Protein AF-0000000077686112 (afdb_homodimer)

Foldseek 3Di:
DPDPDDAPPDAQDQVQLQVQLVVPCCVLPVPDADDPVCQVVSQVVSQVVSCVRSVVRADPQKDKDKDKDKDFCAPVDHDPDDDDDDDDADPSHKDKYKDKDDYNTMIMIMIMIIHGHRPD/DPDDPDADPDAQDQVQLQVQLVVPCCVLPVPDADDPVCQVVSQVVSQVVSCVRSVVRADPQKDKDKDKDKDFCAPVDHDPDDDDDDDDADPSHKDKYKDKDDYNTMIMIMIMIIHGHRPD

pLDDT: mean 89.36, std 15.99, range [28.83, 98.88]

Sequence (240 aa):
IPDSAANPKEKFSCAKAEELIREYLPAKLARVTYEPEKGASLSTAVSEEIKRLVKTVTPPRYKLIVNVTIGNNDKDKTADIMVTSQCLWDPHSDSFTSSQYMNPTLFCVVLVHAVYFDLQIPDSAANPKEKFSCAKAEELIREYLPAKLARVTYEPEKGASLSTAVSEEIKRLVKTVTPPRYKLIVNVTIGNNDKDKTADIMVTSQCLWDPHSDSFTSSQYMNPTLFCVVLVHAVYFDLQ

Radius of gyration: 18.48 Å; Cα contacts (8 Å, |Δi|>4): 460; chains: 2; bounding box: 42×61×47 Å

InterPro domains:
  IPR005334 Dynein light chain Tctex-1-like [PF03645] (17-112)
  IPR005334 Dynein light chain Tctex-1-like [PTHR21255] (7-118)
  IPR038586 Tctex-1-like superfamily [G3DSA:3.30.1140.40] (15-116)

Solvent-accessible surface area (backbone atoms only — not comparable to full-atom values): 13209 Å² total; per-residue (Å²): 120,92,74,94,61,89,60,60,93,61,72,69,44,52,67,61,42,46,51,54,50,63,56,43,48,54,75,70,43,62,84,54,72,65,43,79,92,46,33,61,62,51,33,48,54,51,30,51,50,48,47,55,59,38,51,76,62,46,49,88,54,42,31,39,40,32,39,26,38,33,31,37,30,31,83,85,26,49,39,60,66,27,78,36,75,37,74,53,66,57,78,88,56,30,49,67,44,71,51,70,48,71,47,73,35,22,36,36,40,38,40,38,38,38,41,56,38,57,77,105,121,91,76,93,59,89,58,64,93,63,72,68,46,51,67,61,42,46,51,55,50,63,55,43,48,55,74,69,43,63,85,53,73,65,42,82,91,45,33,62,63,50,34,48,54,51,30,50,51,47,47,56,58,39,53,77,62,46,48,89,56,44,33,40,40,32,38,27,38,33,32,38,30,32,82,84,28,50,38,61,65,28,78,36,75,37,73,53,65,56,78,89,56,33,47,67,44,72,50,71,50,70,46,75,35,22,36,35,41,38,40,39,37,38,41,56,37,60,76,103

Nearest PDB structures (foldseek):
  8j07-assembly1_r7  TM=9.026E-01  e=1.011E-11  Homo sapiens
  8j07-assembly1_l7  TM=9.554E-01  e=6.276E-11  Homo sapiens
  8glv-assembly1_AS  TM=9.008E-01  e=6.715E-11  Chlamydomonas reinhardtii
  8bwy-assembly1_N  TM=9.213E-01  e=2.972E-10  Chlamydomonas reinhardtii
  8rgi-assembly1_B  TM=8.740E-01  e=3.640E-10  Homo sapiens

Structure (mmCIF, N/CA/C/O backbone):
data_AF-0000000077686112-model_v1
#
loop_
_entity.id
_entity.type
_entity.pdbx_description
1 polymer 'Tctex1 domain containing 1'
#
loop_
_atom_site.group_PDB
_atom_site.id
_atom_site.type_symbol
_atom_site.label_atom_id
_atom_site.label_alt_id
_atom_site.label_comp_id
_atom_site.label_asym_id
_atom_site.label_entity_id
_atom_site.label_seq_id
_atom_site.pdbx_PDB_ins_code
_atom_site.Cartn_x
_atom_site.Cartn_y
_atom_site.Cartn_z
_atom_site.occupancy
_atom_site.B_iso_or_equiv
_atom_site.auth_seq_id
_atom_site.auth_comp_id
_atom_site.auth_asym_id
_atom_site.auth_atom_id
_atom_site.pdbx_PDB_model_num
ATOM 1 N N . ILE A 1 1 ? 5.73 23.969 28.25 1 28.83 1 ILE A N 1
ATOM 2 C CA . ILE A 1 1 ? 5.602 22.594 27.766 1 28.83 1 ILE A CA 1
ATOM 3 C C . ILE A 1 1 ? 4.867 22.578 26.422 1 28.83 1 ILE A C 1
ATOM 5 O O . ILE A 1 1 ? 3.936 23.359 26.219 1 28.83 1 ILE A O 1
ATOM 9 N N . PRO A 1 2 ? 5.453 22.562 25.344 1 36.78 2 PRO A N 1
ATOM 10 C CA . PRO A 1 2 ? 4.797 22.578 24.031 1 36.78 2 PRO A CA 1
ATOM 11 C C . PRO A 1 2 ? 3.463 21.828 24.031 1 36.78 2 PRO A C 1
ATOM 13 O O . PRO A 1 2 ? 3.391 20.688 24.484 1 36.78 2 PRO A O 1
ATOM 16 N N . ASP A 1 3 ? 2.369 22.516 24.359 1 37.16 3 ASP A N 1
ATOM 17 C CA . ASP A 1 3 ? 1.011 22.266 24.844 1 37.16 3 ASP A CA 1
ATOM 18 C C . ASP A 1 3 ? 0.436 20.984 24.219 1 37.16 3 ASP A C 1
ATOM 20 O O . ASP A 1 3 ? 0.988 20.453 23.25 1 37.16 3 ASP A O 1
ATOM 24 N N . SER A 1 4 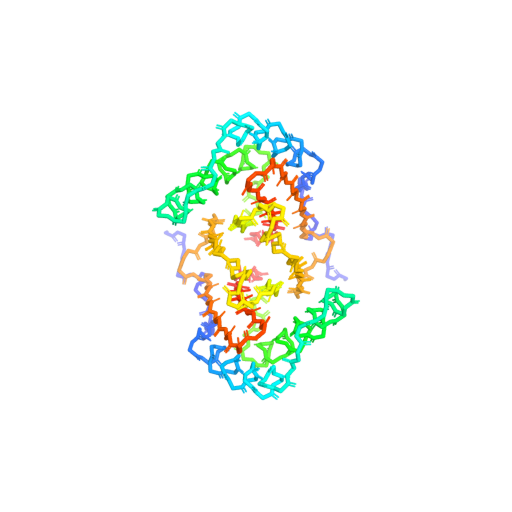? -0.873 20.516 24.625 1 42.38 4 SER A N 1
ATOM 25 C CA . SER A 1 4 ? -1.992 19.578 24.625 1 42.38 4 SER A CA 1
ATOM 26 C C . SER A 1 4 ? -2.375 19.172 23.203 1 42.38 4 SER A C 1
ATOM 28 O O . SER A 1 4 ? -3.449 18.609 22.984 1 42.38 4 SER A O 1
ATOM 30 N N . ALA A 1 5 ? -2.014 19.844 22.203 1 43.34 5 ALA A N 1
ATOM 31 C CA . ALA A 1 5 ? -2.605 20.078 20.875 1 43.34 5 ALA A CA 1
ATOM 32 C C . ALA A 1 5 ? -2.934 18.75 20.188 1 43.34 5 ALA A C 1
ATOM 34 O O . ALA A 1 5 ? -4.07 18.531 19.766 1 43.34 5 ALA A O 1
ATOM 35 N N . ALA A 1 6 ? -2.037 18.125 19.078 1 50.75 6 ALA A N 1
ATOM 36 C CA . ALA A 1 6 ? -2.584 17.781 17.766 1 50.75 6 ALA A CA 1
ATOM 37 C C . ALA A 1 6 ? -3.314 16.438 17.797 1 50.75 6 ALA A C 1
ATOM 39 O O . ALA A 1 6 ? -2.752 15.414 17.422 1 50.75 6 ALA A O 1
ATOM 40 N N . ASN A 1 7 ? -3.721 16.078 19 1 60.12 7 ASN A N 1
ATOM 41 C CA . ASN A 1 7 ? -4.613 14.922 18.922 1 60.12 7 ASN A CA 1
ATOM 42 C C . ASN A 1 7 ? -5.84 15.211 18.062 1 60.12 7 ASN A C 1
ATOM 44 O O . ASN A 1 7 ? -6.461 16.266 18.203 1 60.12 7 ASN A O 1
ATOM 48 N N . PRO A 1 8 ? -6.004 14.3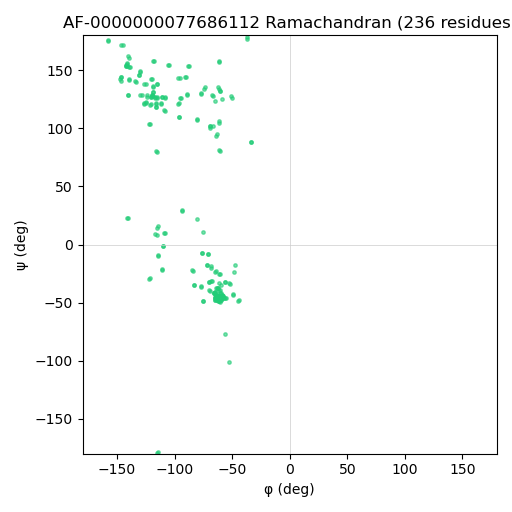44 17.078 1 65 8 PRO A N 1
ATOM 49 C CA . PRO A 1 8 ? -7.195 14.578 16.266 1 65 8 PRO A CA 1
ATOM 50 C C . PRO A 1 8 ? -8.461 14.75 17.094 1 65 8 PRO A C 1
ATOM 52 O O . PRO A 1 8 ? -8.641 14.055 18.109 1 65 8 PRO A O 1
ATOM 55 N N . LYS A 1 9 ? -9.242 15.797 16.969 1 75 9 LYS A N 1
ATOM 56 C CA . LYS A 1 9 ? -10.586 15.914 17.531 1 75 9 LYS A CA 1
ATOM 57 C C . LYS A 1 9 ? -11.43 14.68 17.203 1 75 9 LYS A C 1
ATOM 59 O O . LYS A 1 9 ? -12.125 14.156 18.078 1 75 9 LYS A O 1
ATOM 64 N N . GLU A 1 10 ? -11.359 14.195 16.016 1 89.12 10 GLU A N 1
ATOM 65 C CA . GLU A 1 10 ? -11.984 12.961 15.555 1 89.12 10 GLU A CA 1
ATOM 66 C C . GLU A 1 10 ? -10.953 12.008 14.953 1 89.12 10 GLU A C 1
ATOM 68 O O . GLU A 1 10 ? -10.203 12.383 14.055 1 89.12 10 GLU A O 1
ATOM 73 N N . LYS A 1 11 ? -11.016 10.828 15.461 1 92.81 11 LYS A N 1
ATOM 74 C CA . LYS A 1 11 ? -10.047 9.836 14.992 1 92.81 11 LYS A CA 1
ATOM 75 C C . LYS A 1 11 ? -10.648 8.961 13.898 1 92.81 11 LYS A C 1
ATOM 77 O O . LYS A 1 11 ? -11.836 8.648 13.922 1 92.81 11 LYS A O 1
ATOM 82 N N . PHE A 1 12 ? -9.805 8.648 13 1 96.31 12 PHE A N 1
ATOM 83 C CA . PHE A 1 12 ? -10.195 7.672 11.984 1 96.31 12 PHE A CA 1
ATOM 84 C C . PHE A 1 12 ? -10.547 6.336 12.617 1 96.31 12 PHE A C 1
ATOM 86 O O . PHE A 1 12 ? -9.82 5.844 13.484 1 96.31 12 PHE A O 1
ATOM 93 N N . SER A 1 13 ? -11.711 5.742 12.219 1 96.31 13 SER A N 1
ATOM 94 C CA . SER A 1 13 ? -12.141 4.457 12.766 1 96.31 13 SER A CA 1
ATOM 95 C C . SER A 1 13 ? -11.727 3.307 11.852 1 96.31 13 SER A C 1
ATOM 97 O O . SER A 1 13 ? -12.336 3.096 10.797 1 96.31 13 SER A O 1
ATOM 99 N N . CYS A 1 14 ? -10.797 2.508 12.258 1 96.81 14 CYS A N 1
ATOM 100 C CA . CYS A 1 14 ? -10.398 1.321 11.508 1 96.81 14 CYS A CA 1
ATOM 101 C C . CYS A 1 14 ? -11.547 0.324 11.414 1 96.81 14 CYS A C 1
ATOM 103 O O . CYS A 1 14 ? -11.758 -0.29 10.367 1 96.81 14 CYS A O 1
ATOM 105 N N . ALA A 1 15 ? -12.273 0.251 12.508 1 97.5 15 ALA A N 1
ATOM 106 C CA . ALA A 1 15 ? -13.367 -0.712 12.578 1 97.5 15 ALA A CA 1
ATOM 107 C C . ALA A 1 15 ? -14.445 -0.396 11.539 1 97.5 15 ALA A C 1
ATOM 109 O O . ALA A 1 15 ? -14.93 -1.291 10.844 1 97.5 15 ALA A O 1
ATOM 110 N N . LYS A 1 16 ? -14.828 0.847 11.445 1 98.19 16 LYS A N 1
ATOM 111 C CA . LYS A 1 16 ? -15.844 1.248 10.477 1 98.19 16 LYS A CA 1
ATOM 112 C C . LYS A 1 16 ? -15.344 1.048 9.047 1 98.19 16 LYS A C 1
ATOM 114 O O . LYS A 1 16 ? -16.078 0.557 8.188 1 98.19 16 LYS A O 1
ATOM 119 N N . ALA A 1 17 ? -14.125 1.454 8.781 1 98.38 17 ALA A N 1
ATOM 120 C CA . ALA A 1 17 ? -13.547 1.273 7.457 1 98.38 17 ALA A CA 1
ATOM 121 C C . ALA A 1 17 ? -13.508 -0.202 7.07 1 98.38 17 ALA A C 1
ATOM 123 O O . ALA A 1 17 ? -13.906 -0.571 5.961 1 98.38 17 ALA A O 1
ATOM 124 N N . GLU A 1 18 ? -13.078 -1.001 7.988 1 98.38 18 GLU A N 1
ATOM 125 C CA . GLU A 1 18 ? -12.992 -2.438 7.742 1 98.38 18 GLU A CA 1
ATOM 126 C C . GLU A 1 18 ? -14.367 -3.033 7.453 1 98.38 18 GLU A C 1
ATOM 128 O O . GLU A 1 18 ? -14.5 -3.896 6.582 1 98.38 18 GLU A O 1
ATOM 133 N N . GLU A 1 19 ? -15.281 -2.639 8.211 1 98.56 19 GLU A N 1
ATOM 134 C CA . GLU A 1 19 ? -16.641 -3.133 8.016 1 98.56 19 GLU A CA 1
ATOM 135 C C . GLU A 1 19 ? -17.141 -2.816 6.605 1 98.56 19 GLU A C 1
ATOM 137 O O . GLU A 1 19 ? -17.719 -3.68 5.938 1 98.56 19 GLU A O 1
ATOM 142 N N . LEU A 1 20 ? -16.938 -1.604 6.16 1 98.75 20 LEU A N 1
ATOM 143 C CA . LEU A 1 20 ? -17.344 -1.2 4.82 1 98.75 20 LEU A CA 1
ATOM 144 C C . LEU A 1 20 ? -16.672 -2.059 3.758 1 98.75 20 LEU A C 1
ATOM 146 O O . LEU A 1 20 ? -17.312 -2.5 2.805 1 98.75 20 LEU A O 1
ATOM 150 N N . ILE A 1 21 ? -15.398 -2.322 3.896 1 98.88 21 ILE A N 1
ATOM 151 C CA . ILE A 1 21 ? -14.617 -3.072 2.916 1 98.88 21 ILE A CA 1
ATOM 152 C C . ILE A 1 21 ? -15.062 -4.535 2.922 1 98.88 21 ILE A C 1
ATOM 154 O O . ILE A 1 21 ? -15.234 -5.141 1.861 1 98.88 21 ILE A O 1
ATOM 158 N N . ARG A 1 22 ? -15.32 -5.043 4.102 1 98.44 22 ARG A N 1
ATOM 159 C CA . ARG A 1 22 ? -15.711 -6.445 4.25 1 98.44 22 ARG A CA 1
ATOM 160 C C . ARG A 1 22 ? -17.078 -6.703 3.639 1 98.44 22 ARG A C 1
ATOM 162 O O . ARG A 1 22 ? -17.344 -7.801 3.15 1 98.44 22 ARG A O 1
ATOM 169 N N . GLU A 1 23 ? -17.875 -5.707 3.693 1 98.62 23 GLU A N 1
ATOM 170 C CA . GLU A 1 23 ? -19.203 -5.836 3.068 1 98.62 23 GLU A CA 1
ATOM 171 C C . GLU A 1 23 ? -19.109 -5.695 1.553 1 98.62 23 GLU A C 1
ATOM 173 O O . GLU A 1 23 ? -19.797 -6.402 0.814 1 98.62 23 GLU A O 1
ATOM 178 N N . TYR A 1 24 ? -18.297 -4.895 1.139 1 98.81 24 TYR A N 1
ATOM 179 C CA . TYR A 1 24 ? -18.203 -4.559 -0.278 1 98.81 24 TYR A CA 1
ATOM 180 C C . TYR A 1 24 ? -17.531 -5.684 -1.063 1 98.81 24 TYR A C 1
ATOM 182 O O . TYR A 1 24 ? -18.016 -6.07 -2.133 1 98.81 24 TYR A O 1
ATOM 190 N N . LEU A 1 25 ? -16.422 -6.191 -0.619 1 98.81 25 LEU A N 1
ATOM 191 C CA . LEU A 1 25 ? -15.578 -7.074 -1.418 1 98.81 25 LEU A CA 1
ATOM 192 C C . LEU A 1 25 ? -16.328 -8.344 -1.809 1 98.81 25 LEU A C 1
ATOM 194 O O . LEU A 1 25 ? -16.359 -8.719 -2.984 1 98.81 25 LEU A O 1
ATOM 198 N N . PRO A 1 26 ? -16.984 -9.008 -0.86 1 98.56 26 PRO A N 1
ATOM 199 C CA . PRO A 1 26 ? -17.734 -10.195 -1.281 1 98.56 26 PRO A CA 1
ATOM 200 C C . PRO A 1 26 ? -18.828 -9.875 -2.283 1 98.56 26 PRO A C 1
ATOM 202 O O . PRO A 1 26 ? -19.047 -10.633 -3.232 1 98.56 26 PRO A O 1
ATOM 205 N N . ALA A 1 27 ? -19.531 -8.766 -2.1 1 98.5 27 ALA A N 1
ATOM 206 C CA . ALA A 1 27 ? -20.609 -8.367 -3.006 1 98.5 27 ALA A CA 1
ATOM 207 C C . ALA A 1 27 ? -20.078 -8.117 -4.414 1 98.5 27 ALA A C 1
ATOM 209 O O . ALA A 1 27 ? -20.734 -8.43 -5.402 1 98.5 27 ALA A O 1
ATOM 210 N N . LYS A 1 28 ? -18.891 -7.551 -4.496 1 98.5 28 LYS A N 1
ATOM 211 C CA . LYS A 1 28 ? -18.312 -7.18 -5.781 1 98.5 28 LYS A CA 1
ATOM 212 C C . LYS A 1 28 ? -17.625 -8.375 -6.434 1 98.5 28 LYS A C 1
ATOM 214 O O . LYS A 1 28 ? -17.688 -8.547 -7.652 1 98.5 28 LYS A O 1
ATOM 219 N N . LEU A 1 29 ? -17 -9.289 -5.625 1 97.94 29 LEU A N 1
ATOM 220 C CA . LEU A 1 29 ? -15.992 -10.188 -6.191 1 97.94 29 LEU A CA 1
ATOM 221 C C . LEU A 1 29 ? -16.469 -11.633 -6.129 1 97.94 29 LEU A C 1
ATOM 223 O O . LEU A 1 29 ? -15.883 -12.516 -6.758 1 97.94 29 LEU A O 1
ATOM 227 N N . ALA A 1 30 ? -17.562 -11.945 -5.438 1 96.94 30 ALA A N 1
ATOM 228 C CA . ALA A 1 30 ? -17.969 -13.32 -5.191 1 96.94 30 ALA A CA 1
ATOM 229 C C . ALA A 1 30 ? -18.219 -14.062 -6.504 1 96.94 30 ALA A C 1
ATOM 231 O O . ALA A 1 30 ? -17.891 -15.242 -6.633 1 96.94 30 ALA A O 1
ATOM 232 N N . ARG A 1 31 ? -18.719 -13.344 -7.473 1 95.88 31 ARG A N 1
ATOM 233 C CA . ARG A 1 31 ? -19.094 -14.008 -8.711 1 95.88 31 ARG A CA 1
ATOM 234 C C . ARG A 1 31 ? -18.125 -13.656 -9.844 1 95.88 31 ARG A C 1
ATOM 236 O O . ARG A 1 31 ? -18.406 -13.938 -11.008 1 95.88 31 ARG A O 1
ATOM 243 N N . VAL A 1 32 ? -17.078 -13.047 -9.531 1 95.56 32 VAL A N 1
ATOM 244 C CA . VAL A 1 32 ? -16.094 -12.633 -10.539 1 95.56 32 VAL A CA 1
ATOM 245 C C . VAL A 1 32 ? -15.086 -13.75 -10.758 1 95.56 32 VAL A C 1
ATOM 247 O O . VAL A 1 32 ? -14.578 -14.344 -9.805 1 95.56 32 VAL A O 1
ATOM 250 N N . THR A 1 33 ? -14.883 -14.125 -12.055 1 93.25 33 THR A N 1
ATOM 251 C CA . THR A 1 33 ? -13.781 -14.992 -12.43 1 93.25 33 THR A CA 1
ATOM 252 C C . THR A 1 33 ? -12.57 -14.172 -12.883 1 93.25 33 THR A C 1
ATOM 254 O O . THR A 1 33 ? -12.695 -13.312 -13.758 1 93.25 33 THR A O 1
ATOM 257 N N . TYR A 1 34 ? -11.5 -14.445 -12.281 1 89.88 34 TYR A N 1
ATOM 258 C CA . TYR A 1 34 ? -10.32 -13.648 -12.586 1 89.88 34 TYR A CA 1
ATOM 259 C C . TYR A 1 34 ? -9.859 -13.891 -14.023 1 89.88 34 TYR A C 1
ATOM 261 O O . TYR A 1 34 ? -9.703 -15.039 -14.445 1 89.88 34 TYR A O 1
ATOM 269 N N . GLU A 1 35 ? -9.688 -12.844 -14.742 1 90.19 35 GLU A N 1
ATOM 270 C CA . GLU A 1 35 ? -9.062 -12.797 -16.062 1 90.19 35 GLU A CA 1
ATOM 271 C C . GLU A 1 35 ? -7.93 -11.781 -16.109 1 90.19 35 GLU A C 1
ATOM 273 O O . GLU A 1 35 ? -8.156 -10.578 -15.914 1 90.19 35 GLU A O 1
ATOM 278 N N . PRO A 1 36 ? -6.734 -12.258 -16.438 1 86.38 36 PRO A N 1
ATOM 279 C CA . PRO A 1 36 ? -5.59 -11.344 -16.469 1 86.38 36 PRO A CA 1
ATOM 280 C C . PRO A 1 36 ? -5.852 -10.102 -17.312 1 86.38 36 PRO A C 1
ATOM 282 O O . PRO A 1 36 ? -5.395 -9.008 -16.969 1 86.38 36 PRO A O 1
ATOM 285 N N . GLU A 1 37 ? -6.602 -10.242 -18.344 1 91.25 37 GLU A N 1
ATOM 286 C CA . GLU A 1 37 ? -6.863 -9.133 -19.25 1 91.25 37 GLU A CA 1
ATOM 287 C C . GLU A 1 37 ? -7.785 -8.094 -18.609 1 91.25 37 GLU A C 1
ATOM 289 O O . GLU A 1 37 ? -7.859 -6.957 -19.078 1 91.25 37 GLU A O 1
ATOM 294 N N . LYS A 1 38 ? -8.469 -8.5 -17.547 1 92.44 38 LYS A N 1
ATOM 295 C CA . LYS A 1 38 ? -9.422 -7.609 -16.891 1 92.44 38 LYS A CA 1
ATOM 296 C C . LYS A 1 38 ? -8.906 -7.172 -15.523 1 92.44 38 LYS A C 1
ATOM 298 O O . LYS A 1 38 ? -9.586 -6.438 -14.805 1 92.44 38 LYS A O 1
ATOM 303 N N . GLY A 1 39 ? -7.793 -7.656 -15.203 1 93.06 39 GLY A N 1
ATOM 304 C CA . GLY A 1 39 ? -7.242 -7.41 -13.883 1 93.06 39 GLY A CA 1
ATOM 305 C C . GLY A 1 39 ? -7.074 -5.934 -13.57 1 93.06 39 GLY A C 1
ATOM 306 O O . GLY A 1 39 ? -7.43 -5.477 -12.484 1 93.06 39 GLY A O 1
ATOM 307 N N . ALA A 1 40 ? -6.547 -5.242 -14.562 1 94.56 40 ALA A N 1
ATOM 308 C CA . ALA A 1 40 ? -6.281 -3.818 -14.359 1 94.56 40 ALA A CA 1
ATOM 309 C C . ALA A 1 40 ? -7.578 -3.045 -14.148 1 94.56 40 ALA A C 1
ATOM 311 O O . ALA A 1 40 ? -7.684 -2.246 -13.211 1 94.56 40 ALA A O 1
ATOM 312 N N . SER A 1 41 ? -8.555 -3.254 -14.961 1 97.25 41 SER A N 1
ATOM 313 C CA . SER A 1 41 ? -9.836 -2.557 -14.852 1 97.25 41 SER A CA 1
ATOM 314 C C . SER A 1 41 ? -10.555 -2.936 -13.562 1 97.25 41 SER A C 1
ATOM 316 O O . SER A 1 41 ? -11.141 -2.078 -12.898 1 97.25 41 SER A O 1
ATOM 318 N N . LEU A 1 42 ? -10.531 -4.191 -13.227 1 97.62 42 LEU A N 1
ATOM 319 C CA . LEU A 1 42 ? -11.156 -4.664 -11.992 1 97.62 42 LEU A CA 1
ATOM 320 C C . LEU A 1 42 ? -10.508 -4.023 -10.773 1 97.62 42 LEU A C 1
ATOM 322 O O . LEU A 1 42 ? -11.203 -3.527 -9.883 1 97.62 42 LEU A O 1
ATOM 326 N N . SER A 1 43 ? -9.203 -4.055 -10.742 1 97.88 43 SER A N 1
ATOM 327 C CA . SER A 1 43 ? -8.469 -3.477 -9.625 1 97.88 43 SER A CA 1
ATOM 328 C C . SER A 1 43 ? -8.766 -1.987 -9.477 1 97.88 43 SER A C 1
ATOM 330 O O . SER A 1 43 ? -8.945 -1.491 -8.359 1 97.88 43 SER A O 1
ATOM 332 N N . THR A 1 44 ? -8.82 -1.285 -10.578 1 98.19 44 THR A N 1
ATOM 333 C CA . THR A 1 44 ? -9.117 0.143 -10.562 1 98.19 44 THR A CA 1
ATOM 334 C C . THR A 1 44 ? -10.523 0.397 -10.031 1 98.19 44 THR A C 1
ATOM 336 O O . THR A 1 44 ? -10.719 1.242 -9.156 1 98.19 44 THR A O 1
ATOM 339 N N . ALA A 1 45 ? -11.469 -0.323 -10.484 1 98.62 45 ALA A N 1
ATOM 340 C CA . ALA A 1 45 ? -12.852 -0.16 -10.047 1 98.62 45 ALA A CA 1
ATOM 341 C C . ALA A 1 45 ? -12.992 -0.438 -8.555 1 98.62 45 ALA A C 1
ATOM 343 O O . ALA A 1 45 ? -13.633 0.326 -7.828 1 98.62 45 ALA A O 1
ATOM 344 N N . VAL A 1 46 ? -12.375 -1.483 -8.102 1 98.69 46 VAL A N 1
ATOM 345 C CA . VAL A 1 46 ? -12.43 -1.877 -6.695 1 98.69 46 VAL A CA 1
ATOM 346 C C . VAL A 1 46 ? -11.75 -0.815 -5.836 1 98.69 46 VAL A C 1
ATOM 348 O O . VAL A 1 46 ? -12.297 -0.399 -4.809 1 98.69 46 VAL A O 1
ATOM 351 N N . SER A 1 47 ? -10.625 -0.368 -6.23 1 98.75 47 SER A N 1
ATOM 352 C CA . SER A 1 47 ? -9.875 0.604 -5.438 1 98.75 47 SER A CA 1
ATOM 353 C C . SER A 1 47 ? -10.617 1.937 -5.363 1 98.75 47 SER A C 1
ATOM 355 O O . SER A 1 47 ? -10.633 2.582 -4.312 1 98.75 47 SER A O 1
ATOM 357 N N . GLU A 1 48 ? -11.164 2.367 -6.426 1 98.81 48 GLU A N 1
ATOM 358 C CA . GLU A 1 48 ? -11.922 3.615 -6.445 1 98.81 48 GLU A CA 1
ATOM 359 C C . GLU A 1 48 ? -13.141 3.535 -5.535 1 98.81 48 GLU A C 1
ATOM 361 O O . GLU A 1 48 ? -13.422 4.465 -4.777 1 98.81 48 GLU A O 1
ATOM 366 N N . GLU A 1 49 ? -13.852 2.461 -5.648 1 98.88 49 GLU A N 1
ATOM 367 C CA . GLU A 1 49 ? -15.047 2.311 -4.824 1 98.88 49 GLU A CA 1
ATOM 368 C C . GLU A 1 49 ? -14.695 2.227 -3.344 1 98.88 49 GLU A C 1
ATOM 370 O O . GLU A 1 49 ? -15.383 2.803 -2.5 1 98.88 49 GLU A O 1
ATOM 375 N N . ILE A 1 50 ? -13.633 1.506 -3.027 1 98.88 50 ILE A N 1
ATOM 376 C CA . ILE A 1 50 ? -13.219 1.397 -1.633 1 98.88 50 ILE A CA 1
ATOM 377 C C . ILE A 1 50 ? -12.812 2.773 -1.107 1 98.88 50 ILE A C 1
ATOM 379 O O . ILE A 1 50 ? -13.164 3.145 0.014 1 98.88 50 ILE A O 1
ATOM 383 N N . LYS A 1 51 ? -12.07 3.51 -1.92 1 98.75 51 LYS A N 1
ATOM 384 C CA . LYS A 1 51 ? -11.742 4.879 -1.533 1 98.75 51 LYS A CA 1
ATOM 385 C C . LYS A 1 51 ? -13 5.688 -1.244 1 98.75 51 LYS A C 1
ATOM 387 O O . LYS A 1 51 ? -13.07 6.398 -0.238 1 98.75 51 LYS A O 1
ATOM 392 N N . ARG A 1 52 ? -13.969 5.578 -2.104 1 98.75 52 ARG A N 1
ATOM 393 C CA . ARG A 1 52 ? -15.234 6.285 -1.923 1 98.75 52 ARG A CA 1
ATOM 394 C C . ARG A 1 52 ? -15.906 5.875 -0.619 1 98.75 52 ARG A C 1
ATOM 396 O O . ARG A 1 52 ? -16.344 6.73 0.153 1 98.75 52 ARG A O 1
ATOM 403 N N . LEU A 1 53 ? -16 4.625 -0.359 1 98.69 53 LEU A N 1
ATOM 404 C CA . LEU A 1 53 ? -16.656 4.094 0.83 1 98.69 53 LEU A CA 1
ATOM 405 C C . LEU A 1 53 ? -15.93 4.535 2.096 1 98.69 53 LEU A C 1
ATOM 407 O O . LEU A 1 53 ? -16.562 5.035 3.033 1 98.69 53 LEU A O 1
ATOM 411 N N . VAL A 1 54 ? -14.617 4.387 2.107 1 98.56 54 VAL A N 1
ATOM 412 C CA . VAL A 1 54 ? -13.844 4.672 3.311 1 98.56 54 VAL A CA 1
ATOM 413 C C . VAL A 1 54 ? -13.836 6.176 3.576 1 98.56 54 VAL A C 1
ATOM 415 O O . VAL A 1 54 ? -13.844 6.609 4.73 1 98.56 54 VAL A O 1
ATOM 418 N N . LYS A 1 55 ? -13.875 6.965 2.525 1 98.25 55 LYS A N 1
ATOM 419 C CA . LYS A 1 55 ? -13.938 8.422 2.664 1 98.25 55 LYS A CA 1
ATOM 420 C C . LYS A 1 55 ? -15.141 8.836 3.498 1 98.25 55 LYS A C 1
ATOM 422 O O . LYS A 1 55 ? -15.078 9.812 4.246 1 98.25 55 LYS A O 1
ATOM 427 N N . THR A 1 56 ? -16.234 8.125 3.465 1 98 56 THR A N 1
ATOM 428 C CA . THR A 1 56 ? -17.469 8.484 4.145 1 98 56 THR A CA 1
ATOM 429 C C . THR A 1 56 ? -17.312 8.391 5.66 1 98 56 THR A C 1
ATOM 431 O O . THR A 1 56 ? -18.094 8.969 6.414 1 98 56 THR A O 1
ATOM 434 N N . VAL A 1 57 ? -16.297 7.668 6.121 1 97.25 57 VAL A N 1
ATOM 435 C CA . VAL A 1 57 ? -16.094 7.48 7.551 1 97.25 57 VAL A CA 1
ATOM 436 C C . VAL A 1 57 ? -14.758 8.102 7.965 1 97.25 57 VAL A C 1
ATOM 438 O O . VAL A 1 57 ? -14.219 7.777 9.023 1 97.25 57 VAL A O 1
ATOM 441 N N . THR A 1 58 ? -14.102 8.828 7.098 1 96.19 58 THR A N 1
ATOM 442 C CA . THR A 1 58 ? -12.82 9.477 7.363 1 96.19 58 THR A CA 1
ATOM 443 C C . THR A 1 58 ? -13.016 10.938 7.754 1 96.19 58 THR A C 1
ATOM 445 O O . THR A 1 58 ? -13.578 11.719 6.984 1 96.19 58 THR A O 1
ATOM 448 N N . PRO A 1 59 ? -12.57 11.344 8.914 1 95.12 59 PRO A N 1
ATOM 449 C CA . PRO A 1 59 ? -12.656 12.75 9.305 1 95.12 59 PRO A CA 1
ATOM 450 C C . PRO A 1 59 ? -11.859 13.664 8.375 1 95.12 59 PRO A C 1
ATOM 452 O O . PRO A 1 59 ? -10.93 13.219 7.703 1 95.12 59 PRO A O 1
ATOM 455 N N . PRO A 1 60 ? -12.156 14.992 8.258 1 92.19 60 PRO A N 1
ATOM 456 C CA . PRO A 1 60 ? -11.57 15.922 7.293 1 92.19 60 PRO A CA 1
ATOM 457 C C . PRO A 1 60 ? -10.07 16.125 7.5 1 92.19 60 PRO A C 1
ATOM 459 O O . PRO A 1 60 ? -9.359 16.5 6.562 1 92.19 60 PRO A O 1
ATOM 462 N N . ARG A 1 61 ? -9.469 15.891 8.664 1 91.75 61 ARG A N 1
ATOM 463 C CA . ARG A 1 61 ? -8.055 16.156 8.914 1 91.75 61 ARG A CA 1
ATOM 464 C C . ARG A 1 61 ? -7.211 14.914 8.672 1 91.75 61 ARG A C 1
ATOM 466 O O . ARG A 1 61 ? -6.203 14.695 9.344 1 91.75 61 ARG A O 1
ATOM 473 N N . TYR A 1 62 ? -7.73 14.125 7.785 1 95.62 62 TYR A N 1
ATOM 474 C CA . TYR A 1 62 ? -6.969 12.945 7.387 1 95.62 62 TYR A CA 1
ATOM 475 C C . TYR A 1 62 ? -6.773 12.906 5.879 1 95.62 62 TYR A C 1
ATOM 477 O O . TYR A 1 62 ? -7.688 13.227 5.117 1 95.62 62 TYR A O 1
ATOM 485 N N . LYS A 1 63 ? -5.605 12.547 5.461 1 96.25 63 LYS A N 1
ATOM 486 C CA . LYS A 1 63 ? -5.332 12.086 4.102 1 96.25 63 LYS A CA 1
ATOM 487 C C . LYS A 1 63 ? -5.473 10.57 4 1 96.25 63 LYS A C 1
ATOM 489 O O . LYS A 1 63 ? -5.125 9.844 4.938 1 96.25 63 LYS A O 1
ATOM 494 N N . LEU A 1 64 ? -5.961 10.117 2.877 1 98 64 LEU A N 1
ATOM 495 C CA . LEU A 1 64 ? -6.258 8.703 2.715 1 98 64 LEU A CA 1
ATOM 496 C C . LEU A 1 64 ? -5.426 8.094 1.588 1 98 64 LEU A C 1
ATOM 498 O O . LEU A 1 64 ? -5.285 8.695 0.521 1 98 64 LEU A O 1
ATOM 502 N N . ILE A 1 65 ? -4.863 6.895 1.827 1 98.5 65 ILE A N 1
ATOM 503 C CA . ILE A 1 65 ? -4.211 6.062 0.825 1 98.5 65 ILE A CA 1
ATOM 504 C C . ILE A 1 65 ? -4.84 4.672 0.818 1 98.5 65 ILE A C 1
ATOM 506 O O . ILE A 1 65 ? -4.902 4.008 1.855 1 98.5 65 ILE A O 1
ATOM 510 N N . VAL A 1 66 ? -5.355 4.262 -0.327 1 98.81 66 VAL A N 1
ATOM 511 C CA . VAL A 1 66 ? -5.926 2.932 -0.511 1 98.81 66 VAL A CA 1
ATOM 512 C C . VAL A 1 66 ? -5.105 2.154 -1.538 1 98.81 66 VAL A C 1
ATOM 514 O O . VAL A 1 66 ? -4.98 2.578 -2.689 1 98.81 66 VAL A O 1
ATOM 517 N N . ASN A 1 67 ? -4.508 1.059 -1.188 1 98.62 67 ASN A N 1
ATOM 518 C CA . ASN A 1 67 ? -3.818 0.142 -2.09 1 98.62 67 ASN A CA 1
ATOM 519 C C . ASN A 1 67 ? -4.57 -1.179 -2.229 1 98.62 67 ASN A C 1
ATOM 521 O O . ASN A 1 67 ? -4.898 -1.818 -1.228 1 98.62 67 ASN A O 1
ATOM 525 N N . VAL A 1 68 ? -4.836 -1.551 -3.447 1 98.75 68 VAL A N 1
ATOM 526 C CA . VAL A 1 68 ? -5.535 -2.799 -3.738 1 98.75 68 VAL A CA 1
ATOM 527 C C . VAL A 1 68 ? -4.645 -3.703 -4.586 1 98.75 68 VAL A C 1
ATOM 529 O O . VAL A 1 68 ? -4.09 -3.27 -5.602 1 98.75 68 VAL A O 1
ATOM 532 N N . THR A 1 69 ? -4.473 -4.941 -4.168 1 97.06 69 THR A N 1
ATOM 533 C CA . THR A 1 69 ? -3.795 -5.992 -4.922 1 97.06 69 THR A CA 1
ATOM 534 C C . THR A 1 69 ? -4.762 -7.125 -5.262 1 97.06 69 THR A C 1
ATOM 536 O O . THR A 1 69 ? -5.348 -7.738 -4.367 1 97.06 69 THR A O 1
ATOM 539 N N . ILE A 1 70 ? -4.898 -7.371 -6.523 1 95.62 70 ILE A N 1
ATOM 540 C CA . ILE A 1 70 ? -5.738 -8.469 -6.98 1 95.62 70 ILE A CA 1
ATOM 541 C C . ILE A 1 70 ? -4.895 -9.461 -7.785 1 95.62 70 ILE A C 1
ATOM 543 O O . ILE A 1 70 ? -4.035 -9.055 -8.57 1 95.62 70 ILE A O 1
ATOM 547 N N . GLY A 1 71 ? -5.188 -10.727 -7.621 1 92.06 71 GLY A N 1
ATOM 548 C CA . GLY A 1 71 ? -4.461 -11.742 -8.367 1 92.06 71 GLY A CA 1
ATOM 549 C C . GLY A 1 71 ? -5.227 -13.047 -8.5 1 92.06 71 GLY A C 1
ATOM 550 O O . GLY A 1 71 ? -6.332 -13.18 -7.969 1 92.06 71 GLY A O 1
ATOM 551 N N . ASN A 1 72 ? -4.574 -13.906 -9.266 1 88.31 72 ASN A N 1
ATOM 552 C CA . ASN A 1 72 ? -5.172 -15.219 -9.508 1 88.31 72 ASN A CA 1
ATOM 553 C C . ASN A 1 72 ? -5.066 -16.125 -8.281 1 88.31 72 ASN A C 1
ATOM 555 O O . ASN A 1 72 ? -4.043 -16.125 -7.598 1 88.31 72 ASN A O 1
ATOM 559 N N . ASN A 1 73 ? -6.121 -16.812 -7.891 1 85.31 73 ASN A N 1
ATOM 560 C CA . ASN A 1 73 ? -6.172 -17.75 -6.77 1 85.31 73 ASN A CA 1
ATOM 561 C C . ASN A 1 73 ? -6.422 -19.172 -7.238 1 85.31 73 ASN A C 1
ATOM 563 O O . ASN A 1 73 ? -6.801 -20.031 -6.445 1 85.31 73 ASN A O 1
ATOM 567 N N . ASP A 1 74 ? -6.238 -19.422 -8.469 1 73.06 74 ASP A N 1
ATOM 568 C CA . ASP A 1 74 ? -6.531 -20.766 -8.977 1 73.06 74 ASP A CA 1
ATOM 569 C C . ASP A 1 74 ? -5.645 -21.812 -8.305 1 73.06 74 ASP A C 1
ATOM 571 O O . ASP A 1 74 ? -4.445 -21.594 -8.125 1 73.06 74 ASP A O 1
ATOM 575 N N . LYS A 1 75 ? -6.309 -22.922 -7.914 1 62.06 75 LYS A N 1
ATOM 576 C CA . LYS A 1 75 ? -5.684 -24.031 -7.199 1 62.06 75 LYS A CA 1
ATOM 577 C C . LYS A 1 75 ? -4.348 -24.406 -7.832 1 62.06 75 LYS A C 1
ATOM 579 O O . LYS A 1 75 ? -3.371 -24.672 -7.125 1 62.06 75 LYS A O 1
ATOM 584 N N . ASP A 1 76 ? -4.355 -24.547 -9.062 1 57.41 76 ASP A N 1
ATOM 585 C CA . ASP A 1 76 ? -3.16 -25 -9.766 1 57.41 76 ASP A CA 1
ATOM 586 C C . ASP A 1 76 ? -2.135 -23.875 -9.891 1 57.41 76 ASP A C 1
ATOM 588 O O . ASP A 1 76 ? -1 -24.109 -10.312 1 57.41 76 ASP A O 1
ATOM 592 N N . LYS A 1 77 ? -2.568 -22.641 -9.469 1 59.28 77 LYS A N 1
ATOM 593 C CA . LYS A 1 77 ? -1.733 -21.469 -9.688 1 59.28 77 LYS A CA 1
ATOM 594 C C . LYS A 1 77 ? -1.78 -20.516 -8.484 1 59.28 77 LYS A C 1
ATOM 596 O O . LYS A 1 77 ? -1.549 -19.312 -8.625 1 59.28 77 LYS A O 1
ATOM 601 N N . THR A 1 78 ? -2.127 -21.125 -7.438 1 57.28 78 THR A N 1
ATOM 602 C CA . THR A 1 78 ? -2.359 -20.234 -6.305 1 57.28 78 THR A CA 1
ATOM 603 C C . THR A 1 78 ? -1.084 -19.484 -5.934 1 57.28 78 THR A C 1
ATOM 605 O O . THR A 1 78 ? -0.049 -20.094 -5.676 1 57.28 78 THR A O 1
ATOM 608 N N . ALA A 1 79 ? -1.148 -18.219 -6.297 1 61.84 79 ALA A N 1
ATOM 609 C CA . ALA A 1 79 ? -0.04 -17.328 -5.934 1 61.84 79 ALA A CA 1
ATOM 610 C C . ALA A 1 79 ? -0.01 -17.094 -4.426 1 61.84 79 ALA A C 1
ATOM 612 O O . ALA A 1 79 ? -1.038 -16.781 -3.822 1 61.84 79 ALA A O 1
ATOM 613 N N . ASP A 1 80 ? 0.924 -17.797 -3.76 1 79 80 ASP A N 1
ATOM 614 C CA . ASP A 1 80 ? 1.207 -17.375 -2.393 1 79 80 ASP A CA 1
ATOM 615 C C . ASP A 1 80 ? 1.911 -16.016 -2.377 1 79 80 ASP A C 1
ATOM 617 O O . ASP A 1 80 ? 3.004 -15.875 -2.93 1 79 80 ASP A O 1
ATOM 621 N N . ILE A 1 81 ? 1.112 -14.93 -2.057 1 90.56 81 ILE A N 1
ATOM 622 C CA . ILE A 1 81 ? 1.775 -13.633 -1.965 1 90.56 81 ILE A CA 1
ATOM 623 C C . ILE A 1 81 ? 1.905 -13.219 -0.5 1 90.56 81 ILE A C 1
ATOM 625 O O . ILE A 1 81 ? 1.171 -13.719 0.358 1 90.56 81 ILE A O 1
ATOM 629 N N . MET A 1 82 ? 2.906 -12.375 -0.229 1 94.5 82 MET A N 1
ATOM 630 C CA . MET A 1 82 ? 3.076 -11.695 1.055 1 94.5 82 MET A CA 1
ATOM 631 C C . MET A 1 82 ? 3.062 -10.18 0.879 1 94.5 82 MET A C 1
ATOM 633 O O . MET A 1 82 ? 3.869 -9.633 0.127 1 94.5 82 MET A O 1
ATOM 637 N N . VAL A 1 83 ? 2.088 -9.555 1.567 1 96.44 83 VAL A N 1
ATOM 638 C CA . VAL A 1 83 ? 1.994 -8.102 1.533 1 96.44 83 VAL A CA 1
ATOM 639 C C . VAL A 1 83 ? 2.416 -7.527 2.883 1 96.44 83 VAL A C 1
ATOM 641 O O . VAL A 1 83 ? 1.918 -7.949 3.93 1 96.44 83 VAL A O 1
ATOM 644 N N . THR A 1 84 ? 3.355 -6.602 2.844 1 98 84 THR A N 1
ATOM 645 C CA . THR A 1 84 ? 3.859 -5.977 4.062 1 98 84 THR A CA 1
ATOM 646 C C . THR A 1 84 ? 3.855 -4.457 3.932 1 98 84 THR A C 1
ATOM 648 O O . THR A 1 84 ? 4.102 -3.92 2.85 1 98 84 THR A O 1
ATOM 651 N N . SER A 1 85 ? 3.672 -3.812 5.074 1 97.25 85 SER A N 1
ATOM 652 C CA . SER A 1 85 ? 3.656 -2.355 5.137 1 97.25 85 SER A CA 1
ATOM 653 C C . SER A 1 85 ? 4.586 -1.839 6.23 1 97.25 85 SER A C 1
ATOM 655 O O . SER A 1 85 ? 4.59 -2.363 7.344 1 97.25 85 SER A O 1
ATOM 657 N N . GLN A 1 86 ? 5.43 -0.938 5.879 1 97.38 86 GLN A N 1
ATOM 658 C CA . GLN A 1 86 ? 6.254 -0.193 6.824 1 97.38 86 GLN A CA 1
ATOM 659 C C . GLN A 1 86 ? 5.902 1.293 6.805 1 97.38 86 GLN A C 1
ATOM 661 O O . GLN A 1 86 ? 5.66 1.865 5.742 1 97.38 86 GLN A O 1
ATOM 666 N N . CYS A 1 87 ? 5.836 1.884 8 1 95.06 87 CYS A N 1
ATOM 667 C CA . CYS A 1 87 ? 5.41 3.275 8.086 1 95.06 87 CYS A CA 1
ATOM 668 C C . CYS A 1 87 ? 6.328 4.07 9.008 1 95.06 87 CYS A C 1
ATOM 670 O O . CYS A 1 87 ? 6.785 3.559 10.031 1 95.06 87 CYS A O 1
ATOM 672 N N . LEU A 1 88 ? 6.594 5.277 8.578 1 93.12 88 LEU A N 1
ATOM 673 C CA . LEU A 1 88 ? 7.215 6.32 9.391 1 93.12 88 LEU A CA 1
ATOM 674 C C . LEU A 1 88 ? 6.258 7.492 9.586 1 93.12 88 LEU A C 1
ATOM 676 O O . LEU A 1 88 ? 6.223 8.414 8.773 1 93.12 88 LEU A O 1
ATOM 680 N N . TRP A 1 89 ? 5.352 7.309 10.539 1 90.56 89 TRP A N 1
ATOM 681 C CA . TRP A 1 89 ? 4.25 8.227 10.82 1 90.56 89 TRP A CA 1
ATOM 682 C C . TRP A 1 89 ? 3.928 8.258 12.305 1 90.56 89 TRP A C 1
ATOM 684 O O . TRP A 1 89 ? 4.605 7.605 13.109 1 90.56 89 TRP A O 1
ATOM 694 N N . ASP A 1 90 ? 3.086 9.148 12.672 1 90.81 90 ASP A N 1
ATOM 695 C CA . ASP A 1 90 ? 2.693 9.258 14.078 1 90.81 90 ASP A CA 1
ATOM 696 C C . ASP A 1 90 ? 1.637 8.211 14.43 1 90.81 90 ASP A C 1
ATOM 698 O O . ASP A 1 90 ? 0.475 8.344 14.039 1 90.81 90 ASP A O 1
ATOM 702 N N . PRO A 1 91 ? 2.053 7.207 15.203 1 89.75 91 PRO A N 1
ATOM 703 C CA . PRO A 1 91 ? 1.114 6.121 15.492 1 89.75 91 PRO A CA 1
ATOM 704 C C . PRO A 1 91 ? -0.013 6.547 16.438 1 89.75 91 PRO A C 1
ATOM 706 O O . PRO A 1 91 ? -0.982 5.805 16.609 1 89.75 91 PRO A O 1
ATOM 709 N N . HIS A 1 92 ? 0.06 7.715 17 1 90.44 92 HIS A N 1
ATOM 710 C CA . HIS A 1 92 ? -0.993 8.188 17.891 1 90.44 92 HIS A CA 1
ATOM 711 C C . HIS A 1 92 ? -2.135 8.828 17.109 1 90.44 92 HIS A C 1
ATOM 713 O O . HIS A 1 92 ? -3.266 8.891 17.609 1 90.44 92 HIS A O 1
ATOM 719 N N . SER A 1 93 ? -1.841 9.273 15.883 1 92.25 93 SER A N 1
ATOM 720 C CA . SER A 1 93 ? -2.85 10 15.117 1 92.25 93 SER A CA 1
ATOM 721 C C . SER A 1 93 ? -3.117 9.312 13.781 1 92.25 93 SER A C 1
ATOM 723 O O . SER A 1 93 ? -4.219 9.414 13.234 1 92.25 93 SER A O 1
ATOM 725 N N . ASP A 1 94 ? -2.154 8.688 13.297 1 95.19 94 ASP A N 1
ATOM 726 C CA . ASP A 1 94 ? -2.312 8 12.023 1 95.19 94 ASP A CA 1
ATOM 727 C C . ASP A 1 94 ? -2.855 6.586 12.219 1 95.19 94 ASP A C 1
ATOM 729 O O . ASP A 1 94 ? -2.746 6.02 13.312 1 95.19 94 ASP A O 1
ATOM 733 N N . SER A 1 95 ? -3.533 6.047 11.234 1 96.38 95 SER A N 1
ATOM 734 C CA . SER A 1 95 ? -4.133 4.727 11.367 1 96.38 95 SER A CA 1
ATOM 735 C C . SER A 1 95 ? -3.99 3.922 10.078 1 96.38 95 SER A C 1
ATOM 737 O O . SER A 1 95 ? -3.676 4.477 9.023 1 96.38 95 SER A O 1
ATOM 739 N N . PHE A 1 96 ? -4.16 2.674 10.266 1 96.12 96 PHE A N 1
ATOM 740 C CA . PHE A 1 96 ? -4.047 1.727 9.164 1 96.12 96 PHE A CA 1
ATOM 741 C C . PHE A 1 96 ? -4.992 0.548 9.359 1 96.12 96 PHE A C 1
ATOM 743 O O . PHE A 1 96 ? -5.27 0.153 10.5 1 96.12 96 PHE A O 1
ATOM 750 N N . THR A 1 97 ? -5.586 0.068 8.273 1 97.44 97 THR A N 1
ATOM 751 C CA . THR A 1 97 ? -6.348 -1.176 8.32 1 97.44 97 THR A CA 1
ATOM 752 C C . THR A 1 97 ? -6.148 -1.98 7.039 1 97.44 97 THR A C 1
ATOM 754 O O . THR A 1 97 ? -5.785 -1.425 6 1 97.44 97 THR A O 1
ATOM 757 N N . SER A 1 98 ? -6.324 -3.252 7.168 1 97.62 98 SER A N 1
ATOM 758 C CA . SER A 1 98 ? -6.195 -4.164 6.035 1 97.62 98 SER A CA 1
ATOM 759 C C . SER A 1 98 ? -7.387 -5.113 5.953 1 97.62 98 SER A C 1
ATOM 761 O O . SER A 1 98 ? -8 -5.438 6.973 1 97.62 98 SER A O 1
ATOM 763 N N . SER A 1 99 ? -7.758 -5.441 4.777 1 98.06 99 SER A N 1
ATOM 764 C CA . SER A 1 99 ? -8.789 -6.43 4.496 1 98.06 99 SER A CA 1
ATOM 765 C C . SER A 1 99 ? -8.406 -7.316 3.316 1 98.06 99 SER A C 1
ATOM 767 O O . SER A 1 99 ? -7.594 -6.922 2.477 1 98.06 99 SER A O 1
ATOM 769 N N . GLN A 1 100 ? -8.906 -8.477 3.318 1 97.38 100 GLN A N 1
ATOM 770 C CA . GLN A 1 100 ? -8.656 -9.398 2.217 1 97.38 100 GLN A CA 1
ATOM 771 C C . GLN A 1 100 ? -9.898 -10.219 1.888 1 97.38 100 GLN A C 1
ATOM 773 O O . GLN A 1 100 ? -10.773 -10.391 2.736 1 97.38 100 GLN A O 1
ATOM 778 N N . TYR A 1 101 ? -9.945 -10.617 0.699 1 97.12 101 TYR A N 1
ATOM 779 C CA . TYR A 1 101 ? -11.023 -11.477 0.204 1 97.12 101 TYR A CA 1
ATOM 780 C C . TYR A 1 101 ? -10.5 -12.43 -0.862 1 97.12 101 TYR A C 1
ATOM 782 O O . TYR A 1 101 ? -9.562 -12.109 -1.589 1 97.12 101 TYR A O 1
ATOM 790 N N . MET A 1 102 ? -11.102 -13.633 -0.794 1 94.06 102 MET A N 1
ATOM 791 C CA . MET A 1 102 ? -10.758 -14.562 -1.864 1 94.06 102 MET A CA 1
ATOM 792 C C . MET A 1 102 ? -11.992 -15.328 -2.328 1 94.06 102 MET A C 1
ATOM 794 O O . MET A 1 102 ? -12.867 -15.664 -1.52 1 94.06 102 MET A O 1
ATOM 798 N N . ASN A 1 103 ? -12.109 -15.562 -3.531 1 93.69 103 ASN A N 1
ATOM 799 C CA . ASN A 1 103 ? -12.961 -16.594 -4.113 1 93.69 103 ASN A CA 1
ATOM 800 C C . ASN A 1 103 ? -12.133 -17.672 -4.812 1 93.69 103 ASN A C 1
ATOM 802 O O . ASN A 1 103 ? -10.898 -17.641 -4.77 1 93.69 103 ASN A O 1
ATOM 806 N N . PRO A 1 104 ? -12.656 -18.656 -5.414 1 90.5 104 PRO A N 1
ATOM 807 C CA . PRO A 1 104 ? -11.867 -19.766 -5.961 1 90.5 104 PRO A CA 1
ATOM 808 C C . PRO A 1 104 ? -10.875 -19.297 -7.035 1 90.5 104 PRO A C 1
ATOM 810 O O . PRO A 1 104 ? -9.844 -19.938 -7.234 1 90.5 104 PRO A O 1
ATOM 813 N N . THR A 1 105 ? -11.102 -18.156 -7.766 1 90 105 THR A N 1
ATOM 814 C CA . THR A 1 105 ? -10.281 -17.828 -8.93 1 90 105 THR A CA 1
ATOM 815 C C . THR A 1 105 ? -9.406 -16.609 -8.641 1 90 105 THR A C 1
ATOM 817 O O . THR A 1 105 ? -8.43 -16.359 -9.352 1 90 105 THR A O 1
ATOM 820 N N . LEU A 1 106 ? -9.836 -15.805 -7.633 1 93.06 106 LEU A N 1
ATOM 821 C CA . LEU A 1 106 ? -9.039 -14.609 -7.406 1 93.06 106 LEU A CA 1
ATOM 822 C C . LEU A 1 106 ? -8.914 -14.312 -5.914 1 93.06 106 LEU A C 1
ATOM 824 O O . LEU A 1 106 ? -9.719 -14.781 -5.113 1 93.06 106 LEU A O 1
ATOM 828 N N . PHE A 1 107 ? -7.832 -13.602 -5.586 1 94.12 107 PHE A N 1
ATOM 829 C CA . PHE A 1 107 ? -7.695 -13 -4.266 1 94.12 107 PHE A CA 1
ATOM 830 C C . PHE A 1 107 ? -7.617 -11.484 -4.367 1 94.12 107 PHE A C 1
ATOM 832 O O . PHE A 1 107 ? -7.305 -10.938 -5.43 1 94.12 107 PHE A O 1
ATOM 839 N N . CYS A 1 108 ? -7.949 -10.859 -3.287 1 96.88 108 CYS A N 1
ATOM 840 C CA . CYS A 1 108 ? -7.871 -9.406 -3.168 1 96.88 108 CYS A CA 1
ATOM 841 C C . CYS A 1 108 ? -7.355 -9 -1.794 1 96.88 108 CYS A C 1
ATOM 843 O O . CYS A 1 108 ? -7.844 -9.484 -0.773 1 96.88 108 CYS A O 1
ATOM 845 N N . VAL A 1 109 ? -6.355 -8.172 -1.806 1 97.69 109 VAL A N 1
ATOM 846 C CA . VAL A 1 109 ? -5.832 -7.594 -0.575 1 97.69 109 VAL A CA 1
ATOM 847 C C . VAL A 1 109 ? -5.969 -6.07 -0.623 1 97.69 109 VAL A C 1
ATOM 849 O O . VAL A 1 109 ? -5.598 -5.441 -1.616 1 97.69 109 VAL A O 1
ATOM 852 N N . VAL A 1 110 ? -6.5 -5.512 0.436 1 98.75 110 VAL A N 1
ATOM 853 C CA . VAL A 1 110 ? -6.715 -4.074 0.539 1 98.75 1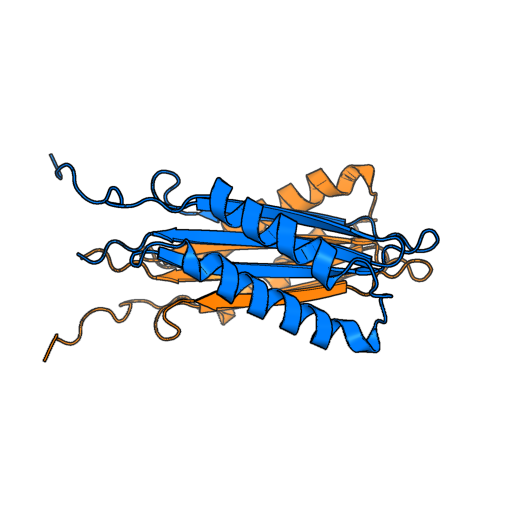10 VAL A CA 1
ATOM 854 C C . VAL A 1 110 ? -5.945 -3.52 1.737 1 98.75 110 VAL A C 1
ATOM 856 O O . VAL A 1 110 ? -6.059 -4.043 2.85 1 98.75 110 VAL A O 1
ATOM 859 N N . LEU A 1 111 ? -5.16 -2.531 1.513 1 98.81 111 LEU A N 1
ATOM 860 C CA . LEU A 1 111 ? -4.512 -1.751 2.561 1 98.81 111 LEU A CA 1
ATOM 861 C C . LEU A 1 111 ? -5.012 -0.31 2.551 1 98.81 111 LEU A C 1
ATOM 863 O O . LEU A 1 111 ? -4.98 0.354 1.512 1 98.81 111 LEU A O 1
ATOM 867 N N . VAL A 1 112 ? -5.477 0.146 3.709 1 98.69 112 VAL A N 1
ATOM 868 C CA . VAL A 1 112 ? -5.918 1.527 3.867 1 98.69 112 VAL A CA 1
ATOM 869 C C . VAL A 1 112 ? -5.062 2.225 4.926 1 98.69 112 VAL A C 1
ATOM 871 O O . VAL A 1 112 ? -4.91 1.721 6.039 1 98.69 112 VAL A O 1
ATOM 874 N N . HIS A 1 113 ? -4.516 3.375 4.547 1 98.31 113 HIS A N 1
ATOM 875 C CA . HIS A 1 113 ? -3.812 4.242 5.484 1 98.31 113 HIS A CA 1
ATOM 876 C C . HIS A 1 113 ? -4.516 5.59 5.629 1 98.31 113 HIS A C 1
ATOM 878 O O . HIS A 1 113 ? -4.844 6.23 4.625 1 98.31 113 HIS A O 1
ATOM 884 N N . ALA A 1 114 ? -4.801 5.945 6.797 1 97.75 114 ALA A N 1
ATOM 885 C CA . ALA A 1 114 ? -5.309 7.27 7.145 1 97.75 114 ALA A CA 1
ATOM 886 C C . ALA A 1 114 ? -4.254 8.086 7.891 1 97.75 114 ALA A C 1
ATOM 888 O O . ALA A 1 114 ? -3.887 7.75 9.016 1 97.75 114 ALA A O 1
ATOM 889 N N . VAL A 1 115 ? -3.826 9.156 7.266 1 96.38 115 VAL A N 1
ATOM 890 C CA . VAL A 1 115 ? -2.713 9.953 7.781 1 96.38 115 VAL A CA 1
ATOM 891 C C . VAL A 1 115 ? -3.221 11.312 8.25 1 96.38 115 VAL A C 1
ATOM 893 O O . VAL A 1 115 ? -3.74 12.094 7.457 1 96.38 115 VAL A O 1
ATOM 896 N N . TYR A 1 116 ? -2.965 11.57 9.539 1 94.19 116 TYR A N 1
ATOM 897 C CA . TYR A 1 116 ? -3.459 12.797 10.148 1 94.19 116 TYR A CA 1
ATOM 898 C C . TYR A 1 116 ? -2.602 13.992 9.742 1 94.19 116 TYR A C 1
ATOM 900 O O . TYR A 1 116 ? -1.372 13.906 9.734 1 94.19 116 TYR A O 1
ATOM 908 N N . PHE A 1 117 ? -3.264 15.094 9.266 1 87.94 117 PHE A N 1
ATOM 909 C CA . PHE A 1 117 ? -2.523 16.312 8.961 1 87.94 117 PHE A CA 1
ATOM 910 C C . PHE A 1 117 ? -3.039 17.484 9.781 1 87.94 117 PHE A C 1
ATOM 912 O O . PHE A 1 117 ? -4.246 17.609 10.008 1 87.94 117 PHE A O 1
ATOM 919 N N . ASP A 1 118 ? -2.301 17.875 10.828 1 69.44 118 ASP A N 1
ATOM 920 C CA . ASP A 1 118 ? -2.701 18.953 11.719 1 69.44 118 ASP A CA 1
ATOM 921 C C . ASP A 1 118 ? -2.76 20.281 10.969 1 69.44 118 ASP A C 1
ATOM 923 O O . ASP A 1 118 ? -1.868 20.594 10.18 1 69.44 118 ASP A O 1
ATOM 927 N N . LEU A 1 119 ? -3.889 20.656 10.477 1 53.66 119 LEU A N 1
ATOM 928 C CA . LEU A 1 119 ? -4.008 22.016 9.984 1 53.66 119 LEU A CA 1
ATOM 929 C C . LEU A 1 119 ? -3.756 23.016 11.109 1 53.66 119 LEU A C 1
ATOM 931 O O . LEU A 1 119 ? -4.32 22.891 12.195 1 53.66 119 LEU A O 1
ATOM 935 N N . GLN A 1 120 ? -2.521 23.312 11.469 1 40.75 120 GLN A N 1
ATOM 936 C CA . GLN A 1 120 ? -2.555 24.484 12.328 1 40.75 120 GLN A CA 1
ATOM 937 C C . GLN A 1 120 ? -3.342 25.625 11.68 1 40.75 120 GLN A C 1
ATOM 939 O O . GLN A 1 120 ? -3.344 25.766 10.461 1 40.75 120 GLN A O 1
ATOM 944 N N . ILE B 1 1 ? -5.992 37 1.014 1 29.34 1 ILE B N 1
ATOM 945 C CA . ILE B 1 1 ? -5.785 35.781 0.227 1 29.34 1 ILE B CA 1
ATOM 946 C C . ILE B 1 1 ? -5.059 34.75 1.072 1 29.34 1 ILE B C 1
ATOM 948 O O . ILE B 1 1 ? -4.16 35.062 1.849 1 29.34 1 ILE B O 1
ATOM 952 N N . PRO B 1 2 ? -5.641 33.844 1.71 1 37.25 2 PRO B N 1
ATOM 953 C CA . PRO B 1 2 ? -4.98 32.844 2.549 1 37.25 2 PRO B CA 1
ATOM 954 C C . PRO B 1 2 ? -3.617 32.438 2.006 1 37.25 2 PRO B C 1
ATOM 956 O O . PRO B 1 2 ? -3.498 32.062 0.83 1 37.25 2 PRO B O 1
ATOM 959 N N . ASP B 1 3 ? -2.543 33.125 2.354 1 37.28 3 ASP B N 1
ATOM 960 C CA . ASP B 1 3 ? -1.177 33.375 1.901 1 37.28 3 ASP B CA 1
ATOM 961 C C . ASP B 1 3 ? -0.566 32.094 1.305 1 37.28 3 ASP B C 1
ATOM 963 O O . ASP B 1 3 ? -1.11 31 1.468 1 37.28 3 ASP B O 1
ATOM 967 N N . SER B 1 4 ? 0.816 32.094 0.745 1 42.38 4 SER B N 1
ATOM 968 C CA . SER B 1 4 ? 1.995 31.562 0.077 1 42.38 4 SER B CA 1
ATOM 969 C C . SER B 1 4 ? 2.373 30.203 0.647 1 42.38 4 SER B C 1
ATOM 971 O O . SER B 1 4 ? 3.443 29.672 0.346 1 42.38 4 SER B O 1
ATOM 973 N N . ALA B 1 5 ? 2.033 29.828 1.825 1 43.19 5 ALA B N 1
ATOM 974 C CA . ALA B 1 5 ? 2.658 28.922 2.783 1 43.19 5 ALA B CA 1
ATOM 975 C C . ALA B 1 5 ? 2.867 27.547 2.172 1 43.19 5 ALA B C 1
ATOM 977 O O . ALA B 1 5 ? 3.941 26.953 2.312 1 43.19 5 ALA B O 1
ATOM 978 N N . ALA B 1 6 ? 1.726 26.594 2.027 1 51.38 6 ALA B N 1
ATOM 979 C CA . ALA B 1 6 ? 2 25.234 2.488 1 51.38 6 ALA B CA 1
ATOM 980 C C . ALA B 1 6 ? 2.881 24.484 1.491 1 51.38 6 ALA B C 1
ATOM 982 O O . ALA B 1 6 ? 2.408 23.594 0.787 1 51.38 6 ALA B O 1
ATOM 983 N N . ASN B 1 7 ? 3.426 25.172 0.547 1 60.66 7 ASN B N 1
ATOM 984 C CA . ASN B 1 7 ? 4.359 24.453 -0.309 1 60.66 7 ASN B CA 1
ATOM 985 C C . ASN B 1 7 ? 5.59 23.984 0.468 1 60.66 7 ASN B C 1
ATOM 987 O O . ASN B 1 7 ? 6.176 24.766 1.224 1 60.66 7 ASN B O 1
ATOM 991 N N . PRO B 1 8 ? 5.793 22.656 0.393 1 65.25 8 PRO B N 1
ATOM 992 C CA . PRO B 1 8 ? 6.988 22.188 1.095 1 65.25 8 PRO B CA 1
ATOM 993 C C . PRO B 1 8 ? 8.242 22.969 0.715 1 65.25 8 PRO B C 1
ATOM 995 O O . PRO B 1 8 ? 8.414 23.344 -0.449 1 65.25 8 PRO B O 1
ATOM 998 N N . LYS B 1 9 ? 9.016 23.516 1.612 1 74.75 9 LYS B N 1
ATOM 999 C CA . LYS B 1 9 ? 10.352 24.047 1.363 1 74.75 9 LYS B CA 1
ATOM 1000 C C . LYS B 1 9 ? 11.211 23.047 0.592 1 74.75 9 LYS B C 1
ATOM 1002 O O . LYS B 1 9 ? 11.906 23.422 -0.358 1 74.75 9 LYS B O 1
ATOM 1007 N N . GLU B 1 10 ? 11.164 21.812 0.952 1 88.88 10 GLU B N 1
ATOM 1008 C CA . GLU B 1 10 ? 11.812 20.703 0.261 1 88.88 10 GLU B CA 1
ATOM 1009 C C . GLU B 1 10 ? 10.812 19.625 -0.122 1 88.88 10 GLU B C 1
ATOM 1011 O O . GLU B 1 10 ? 10.07 19.125 0.729 1 88.88 10 GLU B O 1
ATOM 1016 N N . LYS B 1 11 ? 10.867 19.312 -1.373 1 92.44 11 LYS B N 1
ATOM 1017 C CA . LYS B 1 11 ? 9.93 18.312 -1.865 1 92.44 11 LYS B CA 1
ATOM 1018 C C . LYS B 1 11 ? 10.555 16.922 -1.87 1 92.44 11 LYS B C 1
ATOM 1020 O O . LYS B 1 11 ? 11.758 16.781 -2.104 1 92.44 11 LYS B O 1
ATOM 1025 N N . PHE B 1 12 ? 9.742 16 -1.569 1 96.25 12 PHE B N 1
ATOM 1026 C CA . PHE B 1 12 ? 10.164 14.609 -1.703 1 96.25 12 PHE B CA 1
ATOM 1027 C C . PHE B 1 12 ? 10.539 14.289 -3.146 1 96.25 12 PHE B C 1
ATOM 1029 O O . PHE B 1 12 ? 9.812 14.648 -4.074 1 96.25 12 PHE B O 1
ATOM 1036 N N . SER B 1 13 ? 11.711 13.633 -3.352 1 96.25 13 SER B N 1
ATOM 1037 C CA . SER B 1 13 ? 12.164 13.273 -4.691 1 96.25 13 SER B CA 1
ATOM 1038 C C . SER B 1 13 ? 11.781 11.836 -5.039 1 96.25 13 SER B C 1
ATOM 1040 O O . SER B 1 13 ? 12.406 10.891 -4.555 1 96.25 13 SER B O 1
ATOM 1042 N N . CYS B 1 14 ? 10.867 11.656 -5.938 1 96.81 14 CYS B N 1
ATOM 1043 C CA . CYS B 1 14 ? 10.5 10.328 -6.418 1 96.81 14 CYS B CA 1
ATOM 1044 C C . CYS B 1 14 ? 11.664 9.664 -7.141 1 96.81 14 CYS B C 1
ATOM 1046 O O . CYS B 1 14 ? 11.898 8.469 -6.98 1 96.81 14 CYS B O 1
ATOM 1048 N N . ALA B 1 15 ? 12.383 10.5 -7.863 1 97.5 15 ALA B N 1
ATOM 1049 C CA . ALA B 1 15 ? 13.492 9.977 -8.656 1 97.5 15 ALA B CA 1
ATOM 1050 C C . ALA B 1 15 ? 14.57 9.375 -7.766 1 97.5 15 ALA B C 1
ATOM 1052 O O . ALA B 1 15 ? 15.078 8.289 -8.039 1 97.5 15 ALA B O 1
ATOM 1053 N N . LYS B 1 16 ? 14.938 10.086 -6.723 1 98.12 16 LYS B N 1
ATOM 1054 C CA . LYS B 1 16 ? 15.953 9.578 -5.801 1 98.12 16 LYS B CA 1
ATOM 1055 C C . LYS B 1 16 ? 15.477 8.32 -5.086 1 98.12 16 LYS B C 1
ATOM 1057 O O . LYS B 1 16 ? 16.234 7.355 -4.941 1 98.12 16 LYS B O 1
ATOM 1062 N N . ALA B 1 17 ? 14.25 8.328 -4.613 1 98.38 17 ALA B N 1
ATOM 1063 C CA . ALA B 1 17 ? 13.68 7.16 -3.945 1 98.38 17 ALA B CA 1
ATOM 1064 C C . ALA B 1 17 ? 13.68 5.949 -4.875 1 98.38 17 ALA B C 1
ATOM 1066 O O . ALA B 1 17 ? 14.086 4.855 -4.48 1 98.38 17 ALA B O 1
ATOM 1067 N N . GLU B 1 18 ? 13.25 6.18 -6.07 1 98.31 18 GLU B N 1
ATOM 1068 C CA . GLU B 1 18 ? 13.195 5.102 -7.055 1 98.31 18 GLU B CA 1
ATOM 1069 C C . GLU B 1 18 ? 14.578 4.531 -7.332 1 98.31 18 GLU B C 1
ATOM 1071 O O . GLU B 1 18 ? 14.742 3.318 -7.477 1 98.31 18 GLU B O 1
ATOM 1076 N N . GLU B 1 19 ? 15.484 5.387 -7.484 1 98.56 19 GLU B N 1
ATOM 1077 C CA . GLU B 1 19 ? 16.859 4.953 -7.738 1 98.56 19 GLU B CA 1
ATOM 1078 C C . GLU B 1 19 ? 17.359 4.047 -6.621 1 98.56 19 GLU B C 1
ATOM 1080 O O . GLU B 1 19 ? 17.953 2.998 -6.887 1 98.56 19 GLU B O 1
ATOM 1085 N N . LEU B 1 20 ? 17.141 4.43 -5.383 1 98.75 20 LEU B N 1
ATOM 1086 C CA . LEU B 1 20 ? 17.547 3.629 -4.238 1 98.75 20 LEU B CA 1
ATOM 1087 C C . LEU B 1 20 ? 16.906 2.252 -4.27 1 98.75 20 LEU B C 1
ATOM 1089 O O . LEU B 1 20 ? 17.562 1.239 -4.031 1 98.75 20 LEU B O 1
ATOM 1093 N N . ILE B 1 21 ? 15.633 2.182 -4.586 1 98.88 21 ILE B N 1
ATOM 1094 C CA . ILE B 1 21 ? 14.875 0.932 -4.582 1 98.88 21 ILE B CA 1
ATOM 1095 C C . ILE B 1 21 ? 15.344 0.047 -5.738 1 98.88 21 ILE B C 1
ATOM 1097 O O . ILE B 1 21 ? 15.539 -1.158 -5.562 1 98.88 21 ILE B O 1
ATOM 1101 N N . ARG B 1 22 ? 15.609 0.667 -6.855 1 98.44 22 ARG B N 1
ATOM 1102 C CA . ARG B 1 22 ? 16.016 -0.065 -8.047 1 98.44 22 ARG B CA 1
ATOM 1103 C C . ARG B 1 22 ? 17.406 -0.68 -7.867 1 98.44 22 ARG B C 1
ATOM 1105 O O . ARG B 1 22 ? 17.703 -1.735 -8.43 1 98.44 22 ARG B O 1
ATOM 1112 N N . GLU B 1 23 ? 18.188 -0.006 -7.109 1 98.62 23 GLU B N 1
ATOM 1113 C CA . GLU B 1 23 ? 19.5 -0.553 -6.812 1 98.62 23 GLU B CA 1
ATOM 1114 C C . GLU B 1 23 ? 19.422 -1.667 -5.773 1 98.62 23 GLU B C 1
ATOM 1116 O O . GLU B 1 23 ? 20.125 -2.672 -5.875 1 98.62 23 GLU B O 1
ATOM 1121 N N . TYR B 1 24 ? 18.594 -1.523 -4.898 1 98.81 24 TYR B N 1
ATOM 1122 C CA . TYR B 1 24 ? 18.516 -2.439 -3.766 1 98.81 24 TYR B CA 1
ATOM 1123 C C . TYR B 1 24 ? 17.875 -3.76 -4.176 1 98.81 24 TYR B C 1
ATOM 1125 O O . TYR B 1 24 ? 18.375 -4.832 -3.824 1 98.81 24 TYR B O 1
ATOM 1133 N N . LEU B 1 25 ? 16.766 -3.742 -4.855 1 98.81 25 LEU B N 1
ATOM 1134 C CA . LEU B 1 25 ? 15.953 -4.93 -5.07 1 98.81 25 LEU B CA 1
ATOM 1135 C C . LEU B 1 25 ? 16.734 -6 -5.824 1 98.81 25 LEU B C 1
ATOM 1137 O O . LEU B 1 25 ? 16.781 -7.156 -5.402 1 98.81 25 LEU B O 1
ATOM 1141 N N . PRO B 1 26 ? 17.375 -5.645 -6.93 1 98.5 26 PRO B N 1
ATOM 1142 C CA . PRO B 1 26 ? 18.156 -6.691 -7.602 1 98.5 26 PRO B CA 1
ATOM 1143 C C . PRO B 1 26 ? 19.266 -7.262 -6.723 1 98.5 26 PRO B C 1
ATOM 1145 O O . PRO B 1 26 ? 19.516 -8.469 -6.742 1 98.5 26 PRO B O 1
ATOM 1148 N N . ALA B 1 27 ? 19.938 -6.418 -5.957 1 98.5 27 ALA B N 1
ATOM 1149 C CA . ALA B 1 27 ? 21.016 -6.867 -5.074 1 98.5 27 ALA B CA 1
ATOM 1150 C C . ALA B 1 27 ? 20.484 -7.836 -4.02 1 98.5 27 ALA B C 1
ATOM 1152 O O . ALA B 1 27 ? 21.172 -8.797 -3.654 1 98.5 27 ALA B O 1
ATOM 1153 N N . LYS B 1 28 ? 19.297 -7.586 -3.535 1 98.5 28 LYS B N 1
ATOM 1154 C CA . LYS B 1 28 ? 18.719 -8.391 -2.461 1 98.5 28 LYS B CA 1
ATOM 1155 C C . LYS B 1 28 ? 18.062 -9.648 -3.01 1 98.5 28 LYS B C 1
ATOM 1157 O O . LYS B 1 28 ? 18.141 -10.719 -2.396 1 98.5 28 LYS B O 1
ATOM 1162 N N . LEU B 1 29 ? 17.438 -9.578 -4.227 1 97.94 29 LEU B N 1
ATOM 1163 C CA . LEU B 1 29 ? 16.453 -10.602 -4.602 1 97.94 29 LEU B CA 1
ATOM 1164 C C . LEU B 1 29 ? 16.953 -11.43 -5.777 1 97.94 29 LEU B C 1
ATOM 1166 O O . LEU B 1 29 ? 16.391 -12.469 -6.098 1 97.94 29 LEU B O 1
ATOM 1170 N N . ALA B 1 30 ? 18.047 -11.062 -6.434 1 96.94 30 ALA B N 1
ATOM 1171 C CA . ALA B 1 30 ? 18.469 -11.703 -7.676 1 96.94 30 ALA B CA 1
ATOM 1172 C C . ALA B 1 30 ? 18.75 -13.188 -7.457 1 96.94 30 ALA B C 1
ATOM 1174 O O . ALA B 1 30 ? 18.438 -14.016 -8.32 1 96.94 30 ALA B O 1
ATOM 1175 N N . ARG B 1 31 ? 19.234 -13.508 -6.301 1 95.81 31 ARG B N 1
ATOM 1176 C CA . ARG B 1 31 ? 19.641 -14.898 -6.07 1 95.81 31 ARG B CA 1
ATOM 1177 C C . ARG B 1 31 ? 18.672 -15.586 -5.105 1 95.81 31 ARG B C 1
ATOM 1179 O O . ARG B 1 31 ? 18.969 -16.688 -4.617 1 95.81 31 ARG B O 1
ATOM 1186 N N . VAL B 1 32 ? 17.609 -14.969 -4.812 1 95.5 32 VAL B N 1
ATOM 1187 C CA . VAL B 1 32 ? 16.641 -15.539 -3.879 1 95.5 32 VAL B CA 1
ATOM 1188 C C . VAL B 1 32 ? 15.641 -16.406 -4.633 1 95.5 32 VAL B C 1
ATOM 1190 O O . VAL B 1 32 ? 15.141 -16.016 -5.691 1 95.5 32 VAL B O 1
ATOM 1193 N N . THR B 1 33 ? 15.461 -17.656 -4.129 1 93.25 33 THR B N 1
ATOM 1194 C CA . THR B 1 33 ? 14.375 -18.516 -4.598 1 93.25 33 THR B CA 1
ATOM 1195 C C . THR B 1 33 ? 13.156 -18.391 -3.684 1 93.25 33 THR B C 1
ATOM 1197 O O . THR B 1 33 ? 13.266 -18.547 -2.467 1 93.25 33 THR B O 1
ATOM 1200 N N . TYR B 1 34 ? 12.086 -18.109 -4.285 1 89.81 34 TYR B N 1
ATOM 1201 C CA . TYR B 1 34 ? 10.891 -17.875 -3.475 1 89.81 34 TYR B CA 1
ATOM 1202 C C . TYR B 1 34 ? 10.453 -19.172 -2.787 1 89.81 34 TYR B C 1
ATOM 1204 O O . TYR B 1 34 ? 10.336 -20.203 -3.43 1 89.81 34 TYR B O 1
ATOM 1212 N N . GLU B 1 35 ? 10.266 -19.094 -1.513 1 90.31 35 GLU B N 1
ATOM 1213 C CA . GLU B 1 35 ? 9.664 -20.109 -0.67 1 90.31 35 GLU B CA 1
ATOM 1214 C C . GLU B 1 35 ? 8.508 -19.547 0.155 1 90.31 35 GLU B C 1
ATOM 1216 O O . GLU B 1 35 ? 8.711 -18.656 0.983 1 90.31 35 GLU B O 1
ATOM 1221 N N . PRO B 1 36 ? 7.328 -20.125 -0.032 1 86.5 36 PRO B N 1
ATOM 1222 C CA . PRO B 1 36 ? 6.168 -19.609 0.702 1 86.5 36 PRO B CA 1
ATOM 1223 C C . PRO B 1 36 ? 6.414 -19.516 2.205 1 86.5 36 PRO B C 1
ATOM 1225 O O . PRO B 1 36 ? 5.938 -18.578 2.857 1 86.5 36 PRO B O 1
ATOM 1228 N N . GLU B 1 37 ? 7.172 -20.391 2.734 1 91.44 37 GLU B N 1
ATOM 1229 C CA . GLU B 1 37 ? 7.43 -20.438 4.172 1 91.44 37 GLU B CA 1
ATOM 1230 C C . GLU B 1 37 ? 8.328 -19.281 4.602 1 91.44 37 GLU B C 1
ATOM 1232 O O . GLU B 1 37 ? 8.383 -18.938 5.785 1 91.44 37 GLU B O 1
ATOM 1237 N N . LYS B 1 38 ? 9.008 -18.672 3.631 1 92.62 38 LYS B N 1
ATOM 1238 C CA . LYS B 1 38 ? 9.938 -17.594 3.939 1 92.62 38 LYS B CA 1
ATOM 1239 C C . LYS B 1 38 ? 9.406 -16.25 3.443 1 92.62 38 LYS B C 1
ATOM 1241 O O . LYS B 1 38 ? 10.062 -15.219 3.592 1 92.62 38 LYS B O 1
ATOM 1246 N N . GLY B 1 39 ? 8.305 -16.312 2.852 1 93 39 GLY B N 1
ATOM 1247 C CA . GLY B 1 39 ? 7.738 -15.125 2.232 1 93 39 GLY B CA 1
ATOM 1248 C C . GLY B 1 39 ? 7.539 -13.984 3.207 1 93 39 GLY B C 1
ATOM 1249 O O . GLY B 1 39 ? 7.879 -12.836 2.906 1 93 39 GLY B O 1
ATOM 1250 N N . ALA B 1 40 ? 7.016 -14.359 4.363 1 94.5 40 ALA B N 1
ATOM 1251 C CA . ALA B 1 40 ? 6.723 -13.336 5.363 1 94.5 40 ALA B CA 1
ATOM 1252 C C . ALA B 1 40 ? 8 -12.664 5.855 1 94.5 40 ALA B C 1
ATOM 1254 O O . ALA B 1 40 ? 8.086 -11.438 5.918 1 94.5 40 ALA B O 1
ATOM 1255 N N . SER B 1 41 ? 8.992 -13.414 6.191 1 97.25 41 SER B N 1
ATOM 1256 C CA . SER B 1 41 ? 10.258 -12.875 6.684 1 97.25 41 SER B CA 1
ATOM 1257 C C . SER B 1 41 ? 10.977 -12.078 5.602 1 97.25 41 SER B C 1
ATOM 1259 O O . SER B 1 41 ? 11.531 -11.008 5.875 1 97.25 41 SER B O 1
ATOM 1261 N N . LEU B 1 42 ? 10.969 -12.578 4.402 1 97.62 42 LEU B N 1
ATOM 1262 C CA . LEU B 1 42 ? 11.594 -11.883 3.281 1 97.62 42 LEU B CA 1
ATOM 1263 C C . LEU B 1 42 ? 10.914 -10.539 3.035 1 97.62 42 LEU B C 1
ATOM 1265 O O . LEU B 1 42 ? 11.594 -9.516 2.885 1 97.62 42 LEU B O 1
ATOM 1269 N N . SER B 1 43 ? 9.609 -10.555 2.986 1 97.88 43 SER B N 1
ATOM 1270 C CA . SER B 1 43 ? 8.859 -9.328 2.746 1 97.88 43 SER B CA 1
ATOM 1271 C C . SER B 1 43 ? 9.125 -8.297 3.832 1 97.88 43 SER B C 1
ATOM 1273 O O . SER B 1 43 ? 9.289 -7.109 3.541 1 97.88 43 SER B O 1
ATOM 1275 N N . THR B 1 44 ? 9.18 -8.734 5.07 1 98.12 44 THR B N 1
ATOM 1276 C CA . THR B 1 44 ? 9.445 -7.84 6.188 1 98.12 44 THR B CA 1
ATOM 1277 C C . THR B 1 44 ? 10.844 -7.238 6.074 1 98.12 44 THR B C 1
ATOM 1279 O O . THR B 1 44 ? 11.016 -6.023 6.203 1 98.12 44 THR B O 1
ATOM 1282 N N . ALA B 1 45 ? 11.805 -8.016 5.793 1 98.62 45 ALA B N 1
ATOM 1283 C CA . ALA B 1 45 ? 13.18 -7.539 5.664 1 98.62 45 ALA B CA 1
ATOM 1284 C C . ALA B 1 45 ? 13.312 -6.531 4.527 1 98.62 45 ALA B C 1
ATOM 1286 O O . ALA B 1 45 ? 13.93 -5.477 4.695 1 98.62 45 ALA B O 1
ATOM 1287 N N . VAL B 1 46 ? 12.711 -6.832 3.424 1 98.69 46 VAL B N 1
ATOM 1288 C CA . VAL B 1 46 ? 12.758 -5.969 2.25 1 98.69 46 VAL B CA 1
ATOM 1289 C C . VAL B 1 46 ? 12.055 -4.648 2.553 1 98.69 46 VAL B C 1
ATOM 1291 O O . VAL B 1 46 ? 12.578 -3.572 2.254 1 98.69 46 VAL B O 1
ATOM 1294 N N . SER B 1 47 ? 10.914 -4.703 3.135 1 98.75 47 SER B N 1
ATOM 1295 C CA . SER B 1 47 ? 10.141 -3.494 3.406 1 98.75 47 SER B CA 1
ATOM 1296 C C . SER B 1 47 ? 10.852 -2.6 4.418 1 98.75 47 SER B C 1
ATOM 1298 O O . SER B 1 47 ? 10.852 -1.375 4.281 1 98.75 47 SER B O 1
ATOM 1300 N N . GLU B 1 48 ? 11.398 -3.174 5.418 1 98.81 48 GLU B N 1
ATOM 1301 C CA . GLU B 1 48 ? 12.133 -2.404 6.422 1 98.81 48 GLU B CA 1
ATOM 1302 C C . GLU B 1 48 ? 13.352 -1.718 5.812 1 98.81 48 GLU B C 1
ATOM 1304 O O . GLU B 1 48 ? 13.602 -0.541 6.082 1 98.81 48 GLU B O 1
ATOM 1309 N N . GLU B 1 49 ? 14.086 -2.451 5.039 1 98.88 49 GLU B N 1
ATOM 1310 C CA . GLU B 1 49 ? 15.273 -1.871 4.426 1 98.88 49 GLU B CA 1
ATOM 1311 C C . GLU B 1 49 ? 14.906 -0.76 3.447 1 98.88 49 GLU B C 1
ATOM 1313 O O . GLU B 1 49 ? 15.578 0.272 3.391 1 98.88 49 GLU B O 1
ATOM 1318 N N . ILE B 1 50 ? 13.859 -0.967 2.676 1 98.81 50 ILE B N 1
ATOM 1319 C CA . ILE B 1 50 ? 13.43 0.06 1.732 1 98.81 50 ILE B CA 1
ATOM 1320 C C . ILE B 1 50 ? 13 1.312 2.492 1 98.81 50 ILE B C 1
ATOM 1322 O O . ILE B 1 50 ? 13.336 2.432 2.102 1 98.81 50 ILE B O 1
ATOM 1326 N N . LYS B 1 51 ? 12.258 1.105 3.572 1 98.75 51 LYS B N 1
ATOM 1327 C CA . LYS B 1 51 ? 11.891 2.244 4.414 1 98.75 51 LYS B CA 1
ATOM 1328 C C . LYS B 1 51 ? 13.141 2.992 4.887 1 98.75 51 LYS B C 1
ATOM 1330 O O . LYS B 1 51 ? 13.188 4.223 4.828 1 98.75 51 LYS B O 1
ATOM 1335 N N . ARG B 1 52 ? 14.109 2.264 5.332 1 98.75 52 ARG B N 1
ATOM 1336 C CA . ARG B 1 52 ? 15.359 2.859 5.793 1 98.75 52 ARG B CA 1
ATOM 1337 C C . ARG B 1 52 ? 16.031 3.652 4.68 1 98.75 52 ARG B C 1
ATOM 1339 O O . ARG B 1 52 ? 16.453 4.793 4.883 1 98.75 52 ARG B O 1
ATOM 1346 N N . LEU B 1 53 ? 16.141 3.092 3.531 1 98.69 53 LEU B N 1
ATOM 1347 C CA . LEU B 1 53 ? 16.797 3.717 2.389 1 98.69 53 LEU B CA 1
ATOM 1348 C C . LEU B 1 53 ? 16.062 4.973 1.954 1 98.69 53 LEU B C 1
ATOM 1350 O O . LEU B 1 53 ? 16.672 6.031 1.784 1 98.69 53 LEU B O 1
ATOM 1354 N N . VAL B 1 54 ? 14.742 4.867 1.817 1 98.56 54 VAL B N 1
ATOM 1355 C CA . VAL B 1 54 ? 13.953 5.977 1.296 1 98.56 54 VAL B CA 1
ATOM 1356 C C . VAL B 1 54 ? 13.914 7.109 2.32 1 98.56 54 VAL B C 1
ATOM 1358 O O . VAL B 1 54 ? 13.898 8.289 1.952 1 98.56 54 VAL B O 1
ATOM 1361 N N . LYS B 1 55 ? 13.938 6.766 3.584 1 98.19 55 LYS B N 1
ATOM 1362 C CA . LYS B 1 55 ? 13.969 7.766 4.648 1 98.19 55 LYS B CA 1
ATOM 1363 C C . LYS B 1 55 ? 15.164 8.711 4.48 1 98.19 55 LYS B C 1
ATOM 1365 O O . LYS B 1 55 ? 15.07 9.898 4.793 1 98.19 55 LYS B O 1
ATOM 1370 N N . THR B 1 56 ? 16.281 8.266 3.949 1 97.94 56 THR B N 1
ATOM 1371 C CA . THR B 1 56 ? 17.5 9.047 3.826 1 97.94 56 THR B CA 1
ATOM 1372 C C . THR B 1 56 ? 17.312 10.18 2.818 1 97.94 56 THR B C 1
ATOM 1374 O O . THR B 1 56 ? 18.078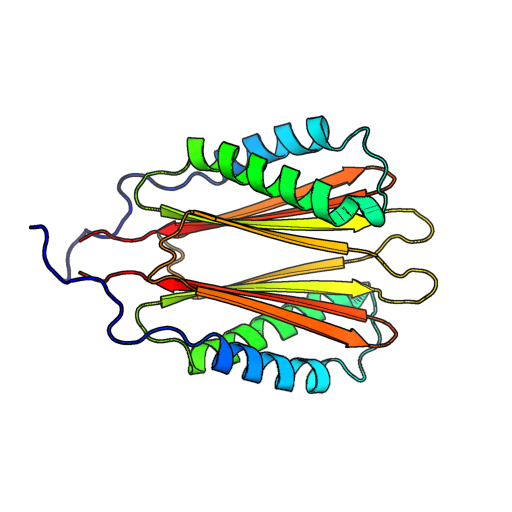 11.148 2.824 1 97.94 56 THR B O 1
ATOM 1377 N N . VAL B 1 57 ? 16.344 10.078 1.949 1 97.19 57 VAL B N 1
ATOM 1378 C CA . VAL B 1 57 ? 16.125 11.094 0.922 1 97.19 57 VAL B CA 1
ATOM 1379 C C . VAL B 1 57 ? 14.773 11.773 1.151 1 97.19 57 VAL B C 1
ATOM 1381 O O . VAL B 1 57 ? 14.234 12.422 0.249 1 97.19 57 VAL B O 1
ATOM 1384 N N . THR B 1 58 ? 14.102 11.523 2.242 1 96.19 58 THR B N 1
ATOM 1385 C CA . THR B 1 58 ? 12.805 12.102 2.58 1 96.19 58 THR B CA 1
ATOM 1386 C C . THR B 1 58 ? 12.977 13.312 3.488 1 96.19 58 THR B C 1
ATOM 1388 O O . THR B 1 58 ? 13.531 13.211 4.582 1 96.19 58 THR B O 1
ATOM 1391 N N . PRO B 1 59 ? 12.508 14.469 3.092 1 95 59 PRO B N 1
ATOM 1392 C CA . PRO B 1 59 ? 12.562 15.648 3.961 1 95 59 PRO B CA 1
ATOM 1393 C C . PRO B 1 59 ? 11.766 15.469 5.25 1 95 59 PRO B C 1
ATOM 1395 O O . PRO B 1 59 ? 10.852 14.633 5.305 1 95 59 PRO B O 1
ATOM 1398 N N . PRO B 1 60 ? 12.023 16.219 6.363 1 92.12 60 PRO B N 1
ATOM 1399 C CA . PRO B 1 60 ? 11.43 16.016 7.688 1 92.12 60 PRO B CA 1
ATOM 1400 C C . PRO B 1 60 ? 9.922 16.266 7.703 1 92.12 60 PRO B C 1
ATOM 1402 O O . PRO B 1 60 ? 9.211 15.758 8.57 1 92.12 60 PRO B O 1
ATOM 1405 N N . ARG B 1 61 ? 9.312 17.031 6.809 1 91.69 61 ARG B N 1
ATOM 1406 C CA . ARG B 1 61 ? 7.895 17.375 6.848 1 91.69 61 ARG B CA 1
ATOM 1407 C C . ARG B 1 61 ? 7.078 16.406 6.004 1 91.69 61 ARG B C 1
ATOM 1409 O O . ARG B 1 61 ? 6.082 16.781 5.391 1 91.69 61 ARG B O 1
ATOM 1416 N N . TYR B 1 62 ? 7.617 15.211 5.949 1 95.56 62 TYR B N 1
ATOM 1417 C CA . TYR B 1 62 ? 6.879 14.164 5.254 1 95.56 62 TYR B CA 1
ATOM 1418 C C . TYR B 1 62 ? 6.703 12.938 6.148 1 95.56 62 TYR B C 1
ATOM 1420 O O . TYR B 1 62 ? 7.621 12.555 6.875 1 95.56 62 TYR B O 1
ATOM 1428 N N . LYS B 1 63 ? 5.543 12.367 6.125 1 96.25 63 LYS B N 1
ATOM 1429 C CA . LYS B 1 63 ? 5.293 11.008 6.59 1 96.25 63 LYS B CA 1
ATOM 1430 C C . LYS B 1 63 ? 5.465 10 5.453 1 96.25 63 LYS B C 1
ATOM 1432 O O . LYS B 1 63 ? 5.129 10.289 4.305 1 96.25 63 LYS B O 1
ATOM 1437 N N . LEU B 1 64 ? 5.969 8.852 5.785 1 97.94 64 LEU B N 1
ATOM 1438 C CA . LEU B 1 64 ? 6.301 7.859 4.77 1 97.94 64 LEU B CA 1
ATOM 1439 C C . LEU B 1 64 ? 5.492 6.582 4.973 1 97.94 64 LEU B C 1
ATOM 1441 O O . LEU B 1 64 ? 5.352 6.109 6.102 1 97.94 64 LEU B O 1
ATOM 1445 N N . ILE B 1 65 ? 4.949 6.023 3.871 1 98.5 65 ILE B N 1
ATOM 1446 C CA . ILE B 1 65 ? 4.32 4.707 3.82 1 98.5 65 ILE B CA 1
ATOM 1447 C C . ILE B 1 65 ? 4.977 3.861 2.734 1 98.5 65 ILE B C 1
ATOM 1449 O O . ILE B 1 65 ? 5.055 4.273 1.576 1 98.5 65 ILE B O 1
ATOM 1453 N N . VAL B 1 66 ? 5.504 2.719 3.115 1 98.81 66 VAL B N 1
ATOM 1454 C CA . VAL B 1 66 ? 6.098 1.765 2.186 1 98.81 66 VAL B CA 1
ATOM 1455 C C . VAL B 1 66 ? 5.301 0.464 2.195 1 98.81 66 VAL B C 1
ATOM 1457 O O . VAL B 1 66 ? 5.172 -0.184 3.236 1 98.81 66 VAL B O 1
ATOM 1460 N N . ASN B 1 67 ? 4.723 0.051 1.107 1 98.62 67 ASN B N 1
ATOM 1461 C CA . ASN B 1 67 ? 4.059 -1.235 0.93 1 98.62 67 ASN B CA 1
ATOM 1462 C C . ASN B 1 67 ? 4.836 -2.141 -0.023 1 98.62 67 ASN B C 1
ATOM 1464 O O . ASN B 1 67 ? 5.176 -1.733 -1.135 1 98.62 67 ASN B O 1
ATOM 1468 N N . VAL B 1 68 ? 5.117 -3.33 0.435 1 98.75 68 VAL B N 1
ATOM 1469 C CA . VAL B 1 68 ? 5.84 -4.312 -0.369 1 98.75 68 VAL B CA 1
ATOM 1470 C C . VAL B 1 68 ? 4.973 -5.551 -0.569 1 98.75 68 VAL B C 1
ATOM 1472 O O . VAL B 1 68 ? 4.422 -6.094 0.392 1 98.75 68 VAL B O 1
ATOM 1475 N N . THR B 1 69 ? 4.816 -5.996 -1.807 1 97.06 69 THR B N 1
ATOM 1476 C CA . THR B 1 69 ? 4.164 -7.246 -2.178 1 97.06 69 THR B CA 1
ATOM 1477 C C . THR B 1 69 ? 5.156 -8.195 -2.852 1 97.06 69 THR B C 1
ATOM 1479 O O . THR B 1 69 ? 5.746 -7.852 -3.881 1 97.06 69 THR B O 1
ATOM 1482 N N . ILE B 1 70 ? 5.312 -9.328 -2.268 1 95.69 70 ILE B N 1
ATOM 1483 C CA . ILE B 1 70 ? 6.172 -10.352 -2.848 1 95.69 70 ILE B CA 1
ATOM 1484 C 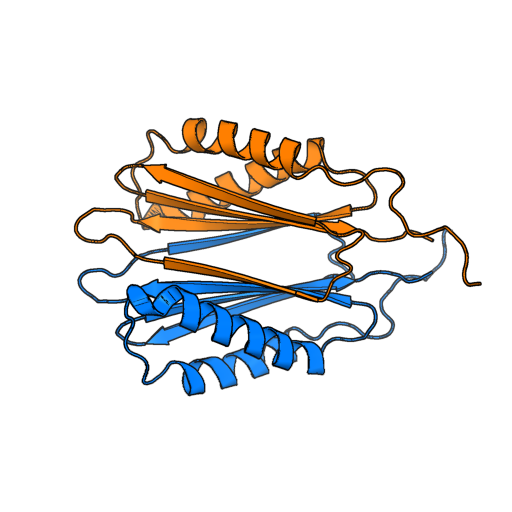C . ILE B 1 70 ? 5.355 -11.609 -3.139 1 95.69 70 ILE B C 1
ATOM 1486 O O . ILE B 1 70 ? 4.492 -11.992 -2.346 1 95.69 70 ILE B O 1
ATOM 1490 N N . GLY B 1 71 ? 5.668 -12.25 -4.234 1 92.12 71 GLY B N 1
ATOM 1491 C CA . GLY B 1 71 ? 4.969 -13.477 -4.578 1 92.12 71 GLY B CA 1
ATOM 1492 C C . GLY B 1 71 ? 5.75 -14.367 -5.531 1 92.12 71 GLY B C 1
ATOM 1493 O O . GLY B 1 71 ? 6.848 -14.008 -5.961 1 92.12 71 GLY B O 1
ATOM 1494 N N . ASN B 1 72 ? 5.121 -15.508 -5.746 1 88.25 72 ASN B N 1
ATOM 1495 C CA . ASN B 1 72 ? 5.734 -16.484 -6.633 1 88.25 72 ASN B CA 1
ATOM 1496 C C . ASN B 1 72 ? 5.633 -16.062 -8.094 1 88.25 72 ASN B C 1
ATOM 1498 O O . ASN B 1 72 ? 4.602 -15.547 -8.523 1 88.25 72 ASN B O 1
ATOM 1502 N N . ASN B 1 73 ? 6.68 -16.172 -8.883 1 84.94 73 ASN B N 1
ATOM 1503 C CA . ASN B 1 73 ? 6.734 -15.852 -10.305 1 84.94 73 ASN B CA 1
ATOM 1504 C C . ASN B 1 73 ? 6.988 -17.094 -11.148 1 84.94 73 ASN B C 1
ATOM 1506 O O . ASN B 1 73 ? 7.34 -17 -12.328 1 84.94 73 ASN B O 1
ATOM 1510 N N . ASP B 1 74 ? 6.84 -18.234 -10.602 1 72.5 74 ASP B N 1
ATOM 1511 C CA . ASP B 1 74 ? 7.156 -19.453 -11.352 1 72.5 74 ASP B CA 1
ATOM 1512 C C . ASP B 1 74 ? 6.266 -19.578 -12.586 1 72.5 74 ASP B C 1
ATOM 1514 O O . ASP B 1 74 ? 5.059 -19.344 -12.516 1 72.5 74 ASP B O 1
ATOM 1518 N N . LYS B 1 75 ? 6.941 -19.906 -13.703 1 61.81 75 LYS B N 1
ATOM 1519 C CA . LYS B 1 75 ? 6.324 -20.031 -15.023 1 61.81 75 LYS B CA 1
ATOM 1520 C C . LYS B 1 75 ? 5.008 -20.797 -14.945 1 61.81 75 LYS B C 1
ATOM 1522 O O . LYS B 1 75 ? 4.023 -20.438 -15.586 1 61.81 75 LYS B O 1
ATOM 1527 N N . ASP B 1 76 ? 5.043 -21.859 -14.297 1 56.84 76 ASP B N 1
ATOM 1528 C CA . ASP B 1 76 ? 3.871 -22.734 -14.234 1 56.84 76 ASP B CA 1
ATOM 1529 C C . ASP B 1 76 ? 2.822 -22.172 -13.281 1 56.84 76 ASP B C 1
ATOM 1531 O O . ASP B 1 76 ? 1.697 -22.672 -13.219 1 56.84 76 ASP B O 1
ATOM 1535 N N . LYS B 1 77 ? 3.217 -21.078 -12.562 1 58.56 77 LYS B N 1
ATOM 1536 C CA . LYS B 1 77 ? 2.361 -20.547 -11.508 1 58.56 77 LYS B CA 1
ATOM 1537 C C . LYS B 1 77 ? 2.387 -19.016 -11.492 1 58.56 77 LYS B C 1
ATOM 1539 O O . LYS B 1 77 ? 2.152 -18.391 -10.461 1 58.56 77 LYS B O 1
ATOM 1544 N N . THR B 1 78 ? 2.74 -18.547 -12.617 1 56.62 78 THR B N 1
ATOM 1545 C CA . THR B 1 78 ? 2.947 -17.094 -12.609 1 56.62 78 THR B CA 1
ATOM 1546 C C . THR B 1 78 ? 1.657 -16.359 -12.25 1 56.62 78 THR B C 1
ATOM 1548 O O . THR B 1 78 ? 0.628 -16.547 -12.898 1 56.62 78 THR B O 1
ATOM 1551 N N . ALA B 1 79 ? 1.692 -15.898 -11.016 1 61.53 79 ALA B N 1
ATOM 1552 C CA . ALA B 1 79 ? 0.561 -15.086 -10.562 1 61.53 79 ALA B CA 1
ATOM 1553 C C . ALA B 1 79 ? 0.535 -13.734 -11.266 1 61.53 79 ALA B C 1
ATOM 1555 O O . ALA B 1 79 ? 1.555 -13.047 -11.344 1 61.53 79 ALA B O 1
ATOM 1556 N N . ASP B 1 80 ? -0.357 -13.656 -12.289 1 78.69 80 ASP B N 1
ATOM 1557 C CA . ASP B 1 80 ? -0.649 -12.312 -12.781 1 78.69 80 ASP B CA 1
ATOM 1558 C C . ASP B 1 80 ? -1.379 -11.484 -11.727 1 78.69 80 ASP B C 1
ATOM 1560 O O . ASP B 1 80 ? -2.473 -11.852 -11.289 1 78.69 80 ASP B O 1
ATOM 1564 N N . ILE B 1 81 ? -0.603 -10.562 -11.047 1 90.5 81 ILE B N 1
ATOM 1565 C CA . ILE B 1 81 ? -1.29 -9.711 -10.086 1 90.5 81 ILE B CA 1
ATOM 1566 C C . ILE B 1 81 ? -1.44 -8.305 -10.664 1 90.5 81 ILE B C 1
ATOM 1568 O O . ILE B 1 81 ? -0.706 -7.918 -11.57 1 90.5 81 ILE B O 1
ATOM 1572 N N . MET B 1 82 ? -2.467 -7.594 -10.164 1 94.5 82 MET B N 1
ATOM 1573 C CA . MET B 1 82 ? -2.662 -6.168 -10.422 1 94.5 82 MET B CA 1
ATOM 1574 C C . MET B 1 82 ? -2.678 -5.375 -9.125 1 94.5 82 MET B C 1
ATOM 1576 O O . MET B 1 82 ? -3.486 -5.648 -8.234 1 94.5 82 MET B O 1
ATOM 1580 N N . VAL B 1 83 ? -1.717 -4.43 -9.039 1 96.44 83 VAL B N 1
ATOM 1581 C CA . VAL B 1 83 ? -1.654 -3.561 -7.871 1 96.44 83 VAL B CA 1
ATOM 1582 C C . VAL B 1 83 ? -2.098 -2.148 -8.25 1 96.44 83 VAL B C 1
ATOM 1584 O O . VAL B 1 83 ? -1.596 -1.572 -9.219 1 96.44 83 VAL B O 1
ATOM 1587 N N . THR B 1 84 ? -3.064 -1.629 -7.508 1 98.06 84 THR B N 1
ATOM 1588 C CA . THR B 1 84 ? -3.586 -0.292 -7.766 1 98.06 84 THR B CA 1
ATOM 1589 C C . THR B 1 84 ? -3.609 0.537 -6.484 1 98.06 84 THR B C 1
ATOM 1591 O O . THR B 1 84 ? -3.871 0.01 -5.402 1 98.06 84 THR B O 1
ATOM 1594 N N . SER B 1 85 ? -3.418 1.83 -6.664 1 97.38 85 SER B N 1
ATOM 1595 C CA . SER B 1 85 ? -3.426 2.771 -5.551 1 97.38 85 SER B CA 1
ATOM 1596 C C . SER B 1 85 ? -4.367 3.941 -5.82 1 97.38 85 SER B C 1
ATOM 1598 O O . SER B 1 85 ? -4.363 4.504 -6.918 1 97.38 85 SER B O 1
ATOM 1600 N N . GLN B 1 86 ? -5.227 4.195 -4.902 1 97.5 86 GLN B N 1
ATOM 1601 C CA . GLN B 1 86 ? -6.062 5.391 -4.902 1 97.5 86 GLN B CA 1
ATOM 1602 C C . GLN B 1 86 ? -5.742 6.285 -3.711 1 97.5 86 GLN B C 1
ATOM 1604 O O . GLN B 1 86 ? -5.508 5.797 -2.605 1 97.5 86 GLN B O 1
ATOM 1609 N N . CYS B 1 87 ? -5.688 7.59 -3.963 1 95.38 87 CYS B N 1
ATOM 1610 C CA . CYS B 1 87 ? -5.293 8.523 -2.914 1 95.38 87 CYS B CA 1
ATOM 1611 C C . CYS B 1 87 ? -6.234 9.719 -2.867 1 95.38 87 CYS B C 1
ATOM 1613 O O . CYS B 1 87 ? -6.68 10.211 -3.91 1 95.38 87 CYS B O 1
ATOM 1615 N N . LEU B 1 88 ? -6.539 10.117 -1.665 1 94 88 LEU B N 1
ATOM 1616 C CA . LEU B 1 88 ? -7.191 11.383 -1.349 1 94 88 LEU B CA 1
ATOM 1617 C C . LEU B 1 88 ? -6.266 12.281 -0.536 1 94 88 LEU B C 1
ATOM 1619 O O . LEU B 1 88 ? -6.254 12.219 0.695 1 94 88 LEU B O 1
ATOM 1623 N N . TRP B 1 89 ? -5.352 12.922 -1.265 1 91.25 89 TRP B N 1
ATOM 1624 C CA . TRP B 1 89 ? -4.273 13.734 -0.7 1 91.25 89 TRP B CA 1
ATOM 1625 C C . TRP B 1 89 ? -3.969 14.93 -1.594 1 91.25 89 TRP B C 1
ATOM 1627 O O . TRP B 1 89 ? -4.645 15.148 -2.602 1 91.25 89 TRP B O 1
ATOM 1637 N N . ASP B 1 90 ? -3.152 15.781 -1.1 1 91.25 90 ASP B N 1
ATOM 1638 C CA . ASP B 1 90 ? -2.777 16.969 -1.874 1 91.25 90 ASP B CA 1
ATOM 1639 C C . ASP B 1 90 ? -1.698 16.625 -2.9 1 91.25 90 ASP B C 1
ATOM 1641 O O . ASP B 1 90 ? -0.535 16.438 -2.545 1 91.25 90 ASP B O 1
ATOM 1645 N N . PRO B 1 91 ? -2.102 16.594 -4.176 1 89.94 91 PRO B N 1
ATOM 1646 C CA . PRO B 1 91 ? -1.137 16.172 -5.195 1 89.94 91 PRO B CA 1
ATOM 1647 C C . PRO B 1 91 ? -0.036 17.219 -5.426 1 89.94 91 PRO B C 1
ATOM 1649 O O . PRO B 1 91 ? 0.95 16.922 -6.109 1 89.94 91 PRO B O 1
ATOM 1652 N N . HIS B 1 92 ? -0.146 18.391 -4.852 1 90.69 92 HIS B N 1
ATOM 1653 C CA . HIS B 1 92 ? 0.883 19.406 -5.02 1 90.69 92 HIS B CA 1
ATOM 1654 C C . HIS B 1 92 ? 2.02 19.203 -4.02 1 90.69 92 HIS B C 1
ATOM 1656 O O . HIS B 1 92 ? 3.139 19.672 -4.25 1 90.69 92 HIS B O 1
ATOM 1662 N N . SER B 1 93 ? 1.724 18.516 -2.91 1 92.44 93 SER B N 1
ATOM 1663 C CA . SER B 1 93 ? 2.725 18.375 -1.857 1 92.44 93 SER B CA 1
ATOM 1664 C C . SER B 1 93 ? 3.027 16.906 -1.572 1 92.44 93 SER B C 1
ATOM 1666 O O . SER B 1 93 ? 4.133 16.562 -1.146 1 92.44 93 SER B O 1
ATOM 1668 N N . ASP B 1 94 ? 2.086 16.109 -1.791 1 95.31 94 ASP B N 1
ATOM 1669 C CA . ASP B 1 94 ? 2.279 14.688 -1.543 1 95.31 94 ASP B CA 1
ATOM 1670 C C . ASP B 1 94 ? 2.852 13.992 -2.773 1 95.31 94 ASP B C 1
ATOM 1672 O O . ASP B 1 94 ? 2.74 14.5 -3.891 1 95.31 94 ASP B O 1
ATOM 1676 N N . SER B 1 95 ? 3.555 12.891 -2.572 1 96.44 95 SER B N 1
ATOM 1677 C CA . SER B 1 95 ? 4.191 12.195 -3.689 1 96.44 95 SER B CA 1
ATOM 1678 C C . SER B 1 95 ? 4.066 10.688 -3.547 1 96.44 95 SER B C 1
ATOM 1680 O O . SER B 1 95 ? 3.762 10.18 -2.463 1 96.44 95 SER B O 1
ATOM 1682 N N . PHE B 1 96 ? 4.242 10.078 -4.652 1 96.19 96 PHE B N 1
ATOM 1683 C CA . PHE B 1 96 ? 4.145 8.633 -4.738 1 96.19 96 PHE B CA 1
ATOM 1684 C C . PHE B 1 96 ? 5.117 8.078 -5.777 1 96.19 96 PHE B C 1
ATOM 1686 O O . PHE B 1 96 ? 5.402 8.742 -6.777 1 96.19 96 PHE B O 1
ATOM 1693 N N . THR B 1 97 ? 5.73 6.941 -5.48 1 97.44 97 THR B N 1
ATOM 1694 C CA . THR B 1 97 ? 6.516 6.227 -6.48 1 97.44 97 THR B CA 1
ATOM 1695 C C . THR B 1 97 ? 6.344 4.719 -6.328 1 97.44 97 THR B C 1
ATOM 1697 O O . THR B 1 97 ? 5.98 4.234 -5.254 1 97.44 97 THR B O 1
ATOM 1700 N N . SER B 1 98 ? 6.535 4.031 -7.406 1 97.69 98 SER B N 1
ATOM 1701 C CA . SER B 1 98 ? 6.438 2.574 -7.426 1 97.69 98 SER B CA 1
ATOM 1702 C C . SER B 1 98 ? 7.645 1.95 -8.117 1 97.69 98 SER B C 1
ATOM 1704 O O . SER B 1 98 ? 8.25 2.566 -9 1 97.69 98 SER B O 1
ATOM 1706 N N . SER B 1 99 ? 8.039 0.829 -7.652 1 98.06 99 SER B N 1
ATOM 1707 C CA . SER B 1 99 ? 9.094 0.018 -8.258 1 98.06 99 SER B CA 1
ATOM 1708 C C . SER B 1 99 ? 8.734 -1.463 -8.234 1 98.06 99 SER B C 1
ATOM 1710 O O . SER B 1 99 ? 7.922 -1.896 -7.41 1 98.06 99 SER B O 1
ATOM 1712 N N . GLN B 1 100 ? 9.242 -2.166 -9.148 1 97.38 100 GLN B N 1
ATOM 1713 C CA . GLN B 1 100 ? 9.016 -3.605 -9.195 1 97.38 100 GLN B CA 1
ATOM 1714 C C . GLN B 1 100 ? 10.273 -4.348 -9.633 1 97.38 100 GLN B C 1
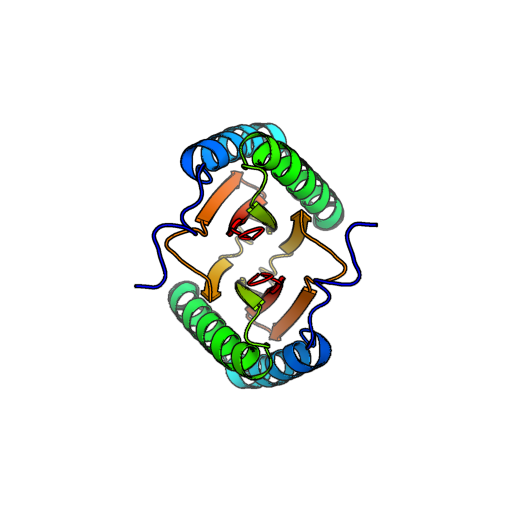ATOM 1716 O O . GLN B 1 100 ? 11.148 -3.77 -10.289 1 97.38 100 GLN B O 1
ATOM 1721 N N . TYR B 1 101 ? 10.344 -5.539 -9.219 1 97.12 101 TYR B N 1
ATOM 1722 C CA . TYR B 1 101 ? 11.43 -6.434 -9.578 1 97.12 101 TYR B CA 1
ATOM 1723 C C . TYR B 1 101 ? 10.945 -7.875 -9.688 1 97.12 101 TYR B C 1
ATOM 1725 O O . TYR B 1 101 ? 10 -8.266 -9 1 97.12 101 TYR B O 1
ATOM 1733 N N . MET B 1 102 ? 11.57 -8.539 -10.672 1 94.06 102 MET B N 1
ATOM 1734 C CA . MET B 1 102 ? 11.258 -9.961 -10.758 1 94.06 102 MET B CA 1
ATOM 1735 C C . MET B 1 102 ? 12.508 -10.773 -11.07 1 94.06 102 MET B C 1
ATOM 1737 O O . MET B 1 102 ? 13.375 -10.32 -11.82 1 94.06 102 MET B O 1
ATOM 1741 N N . ASN B 1 103 ? 12.625 -11.867 -10.516 1 93.62 103 ASN B N 1
ATOM 1742 C CA . ASN B 1 103 ? 13.5 -12.945 -10.969 1 93.62 103 ASN B CA 1
ATOM 1743 C C . ASN B 1 103 ? 12.703 -14.172 -11.398 1 93.62 103 ASN B C 1
ATOM 1745 O O . ASN B 1 103 ? 11.469 -14.141 -11.406 1 93.62 103 ASN B O 1
ATOM 1749 N N . PRO B 1 104 ? 13.25 -15.242 -11.812 1 90.31 104 PRO B N 1
ATOM 1750 C CA . PRO B 1 104 ? 12.477 -16.359 -12.352 1 90.31 104 PRO B CA 1
ATOM 1751 C C . PRO B 1 104 ? 11.492 -16.938 -11.344 1 90.31 104 PRO B C 1
ATOM 1753 O O . PRO B 1 104 ? 10.469 -17.5 -11.727 1 90.31 104 PRO B O 1
ATOM 1756 N N . THR B 1 105 ? 11.695 -16.828 -9.992 1 89.94 105 THR B N 1
ATOM 1757 C CA . THR B 1 105 ? 10.875 -17.547 -9.023 1 89.94 105 THR B CA 1
ATOM 1758 C C . THR B 1 105 ? 9.984 -16.594 -8.242 1 89.94 105 THR B C 1
ATOM 1760 O O . THR B 1 105 ? 9.008 -17.016 -7.617 1 89.94 105 THR B O 1
ATOM 1763 N N . LEU B 1 106 ? 10.391 -15.297 -8.219 1 93 106 LEU B N 1
ATOM 1764 C CA . LEU B 1 106 ? 9.57 -14.391 -7.41 1 93 106 LEU B CA 1
ATOM 1765 C C . LEU B 1 106 ? 9.422 -13.039 -8.094 1 93 106 LEU B C 1
ATOM 1767 O O . LEU B 1 106 ? 10.234 -12.672 -8.945 1 93 106 LEU B O 1
ATOM 1771 N N . PHE B 1 107 ? 8.344 -12.359 -7.734 1 94.12 107 PHE B N 1
ATOM 1772 C CA . PHE B 1 107 ? 8.18 -10.953 -8.07 1 94.12 107 PHE B CA 1
ATOM 1773 C C . PHE B 1 107 ? 8.078 -10.102 -6.812 1 94.12 107 PHE B C 1
ATOM 1775 O O . PHE B 1 107 ? 7.762 -10.617 -5.734 1 94.12 107 PHE B O 1
ATOM 1782 N N . CYS B 1 108 ? 8.383 -8.859 -6.984 1 96.88 108 CYS B N 1
ATOM 1783 C CA . CYS B 1 108 ? 8.273 -7.875 -5.91 1 96.88 108 CYS B CA 1
ATOM 1784 C C . CYS B 1 108 ? 7.742 -6.547 -6.438 1 96.88 108 CYS B C 1
ATOM 1786 O O . CYS B 1 108 ? 8.234 -6.027 -7.438 1 96.88 108 CYS B O 1
ATOM 1788 N N . VAL B 1 109 ? 6.734 -6.066 -5.789 1 97.75 109 VAL B N 1
ATOM 1789 C CA . VAL B 1 109 ? 6.188 -4.746 -6.09 1 97.75 109 VAL B CA 1
ATOM 1790 C C . VAL B 1 109 ? 6.301 -3.848 -4.859 1 97.75 109 VAL B C 1
ATOM 1792 O O . VAL B 1 109 ? 5.938 -4.25 -3.752 1 97.75 109 VAL B O 1
ATOM 1795 N N . VAL B 1 110 ? 6.812 -2.664 -5.062 1 98.75 110 VAL B N 1
ATOM 1796 C CA . VAL B 1 110 ? 7.004 -1.697 -3.986 1 98.75 110 VAL B CA 1
ATOM 1797 C C . VAL B 1 110 ? 6.215 -0.426 -4.289 1 98.75 110 VAL B C 1
ATOM 1799 O O . VAL B 1 110 ? 6.316 0.13 -5.383 1 98.75 110 VAL B O 1
ATOM 1802 N N . LEU B 1 111 ? 5.422 -0.007 -3.377 1 98.81 111 LEU B N 1
ATOM 1803 C CA . LEU B 1 111 ? 4.746 1.287 -3.406 1 98.81 111 LEU B CA 1
ATOM 1804 C C . LEU B 1 111 ? 5.223 2.174 -2.26 1 98.81 111 LEU B C 1
ATOM 1806 O O . LEU B 1 111 ? 5.199 1.76 -1.099 1 98.81 111 LEU B O 1
ATOM 1810 N N . VAL B 1 112 ? 5.656 3.377 -2.604 1 98.69 112 VAL B N 1
ATOM 1811 C CA . VAL B 1 112 ? 6.074 4.359 -1.608 1 98.69 112 VAL B CA 1
ATOM 1812 C C . VAL B 1 112 ? 5.199 5.605 -1.712 1 98.69 112 VAL B C 1
ATOM 1814 O O . VAL B 1 112 ? 5.043 6.172 -2.795 1 98.69 112 VAL B O 1
ATOM 1817 N N . HIS B 1 113 ? 4.641 6.004 -0.582 1 98.38 113 HIS B N 1
ATOM 1818 C CA . HIS B 1 113 ? 3.908 7.262 -0.476 1 98.38 113 HIS B CA 1
ATOM 1819 C C . HIS B 1 113 ? 4.586 8.211 0.508 1 98.38 113 HIS B C 1
ATOM 1821 O O . HIS B 1 113 ? 4.906 7.82 1.633 1 98.38 113 HIS B O 1
ATOM 1827 N N . ALA B 1 114 ? 4.848 9.367 0.084 1 97.75 114 ALA B N 1
ATOM 1828 C CA . ALA B 1 114 ? 5.324 10.461 0.925 1 97.75 114 ALA B CA 1
ATOM 1829 C C . ALA B 1 114 ? 4.246 11.523 1.102 1 97.75 114 ALA B C 1
ATOM 1831 O O . ALA B 1 114 ? 3.867 12.203 0.142 1 97.75 114 ALA B O 1
ATOM 1832 N N . VAL B 1 115 ? 3.811 11.68 2.322 1 96.44 115 VAL B N 1
ATOM 1833 C CA . VAL B 1 115 ? 2.676 12.547 2.621 1 96.44 115 VAL B CA 1
ATOM 1834 C C . VAL B 1 115 ? 3.154 13.773 3.404 1 96.44 115 VAL B C 1
ATOM 1836 O O . VAL B 1 115 ? 3.664 13.641 4.52 1 96.44 115 VAL B O 1
ATOM 1839 N N . TYR B 1 116 ? 2.891 14.938 2.814 1 94.19 116 TYR B N 1
ATOM 1840 C CA . TYR B 1 116 ? 3.355 16.188 3.412 1 94.19 116 TYR B CA 1
ATOM 1841 C C . TYR B 1 116 ? 2.477 16.594 4.59 1 94.19 116 TYR B C 1
ATOM 1843 O O . TYR B 1 116 ? 1.249 16.5 4.516 1 94.19 116 TYR B O 1
ATOM 1851 N N . PHE B 1 117 ? 3.105 16.922 5.762 1 88.06 117 PHE B N 1
ATOM 1852 C CA . PHE B 1 117 ? 2.334 17.406 6.898 1 88.06 117 PHE B CA 1
ATOM 1853 C C . PHE B 1 117 ? 2.82 18.781 7.324 1 88.06 117 PHE B C 1
ATOM 1855 O O . PHE B 1 117 ? 4.016 19.078 7.273 1 88.06 117 PHE B O 1
ATOM 1862 N N . ASP B 1 118 ? 2.07 19.828 6.977 1 69.44 118 ASP B N 1
ATOM 1863 C CA . ASP B 1 118 ? 2.441 21.203 7.301 1 69.44 118 ASP B CA 1
ATOM 1864 C C . ASP B 1 118 ? 2.477 21.422 8.812 1 69.44 118 ASP B C 1
ATOM 1866 O O . ASP B 1 118 ? 1.598 20.953 9.531 1 69.44 118 ASP B O 1
ATOM 1870 N N . LEU B 1 119 ? 3.617 21.312 9.422 1 53.69 119 LEU B N 1
ATOM 1871 C CA . LEU B 1 119 ? 3.701 21.781 10.805 1 53.69 119 LEU B CA 1
ATOM 1872 C C . LEU B 1 119 ? 3.406 23.266 10.898 1 53.69 119 LEU B C 1
ATOM 1874 O O . LEU B 1 119 ? 3.967 24.062 10.141 1 53.69 119 LEU B O 1
ATOM 1878 N N . GLN B 1 120 ? 2.17 23.688 10.906 1 41.03 120 GLN B N 1
ATOM 1879 C CA . GLN B 1 120 ? 2.162 25.094 11.289 1 41.03 120 GLN B CA 1
ATOM 1880 C C . GLN B 1 120 ? 2.947 25.312 12.578 1 41.03 120 GLN B C 1
ATOM 1882 O O . GLN B 1 120 ? 2.98 24.438 13.445 1 41.03 120 GLN B O 1
#

Secondary structure (DSSP, 8-state):
---S--S-SS---HHHHHHHHHHHHHHHHTTPPP-GGGHHHHHHHHHHHHHHHHHTTS-TTEEEEEEEEEEE--GGG---EEEEEEEES-TTT-EEEEEEEE-SSEEEEEEEEEEE----/---S--S-SS---HHHHHHHHHHHHHHHHTTPPP-HHHHHHHHHHHHHHHHHHHHTTS-TTEEEEEEEEEEE--GGG---EEEEEEEES-TTT-EEEEEEEE-SSEEEEEEEEEEE----

Organism: Crocodylus porosus (NCBI:txid8502)

=== Feature glossary ===
Legend for the data blocks above and below:

— What the protein is —

The amino-acid sequence is the protein's primary structure: the linear order of residues from the N-terminus to the C-terminus, written in one-letter code. Everything else here — the 3D coordinates, the secondary structure, the domain annotations — is ultimately a consequence of this string.

Functional annotations link the protein to curated databases. InterPro entries identify conserved domains and families by matching the sequence against member-database signatures (Pfam, PROSITE, CDD, …). Gene Ontology (GO) terms describe molecular function, biological process, and cellular component in a controlled vocabulary. CATH places the structure in a hierarchical fold classification (Class/Architecture/Topology/Homologous-superfamily). The organism is the source species.

— Where its atoms are —

Atomic coordinates in PDBx/mmCIF format — the same representation the Protein Data Bank distributes. Each line of the _atom_site loop places one backbone atom in Cartesian space (units: ångströms, origin: arbitrary).

The six renders are orthographic views along the three Cartesian axes in both directions. Representation (cartoon, sticks, or surface) and color scheme (sequence-rainbow or by-chain) vary across proteins so the training set covers all the common visualization conventions.

— Local backbone conformation —

Eight-state secondary structure (DSSP): H is the canonical α-helix, G the tighter 3₁₀-helix, I the wider π-helix; E/B are β-structure, T and S are turns and bends, and '-' is everything else. DSSP derives these from the pattern of main-chain N–H···O=C hydrogen bonds, not from the sequence.

Three-state secondary structure (P-SEA) collapses the eight DSSP classes into helix (a), strand (b), and coil (c). P-SEA assigns these from Cα geometry alone — distances and angles — without requiring backbone oxygens, so it works on any Cα trace.

φ (phi) and ψ (psi) are the two rotatable backbone dihedrals per residue: φ is the C(i-1)–N–Cα–C torsion, ψ is the N–Cα–C–N(i+1) torsion, both in degrees on (−180°, 180°]. α-helical residues cluster near (−60°, −45°); β-strand residues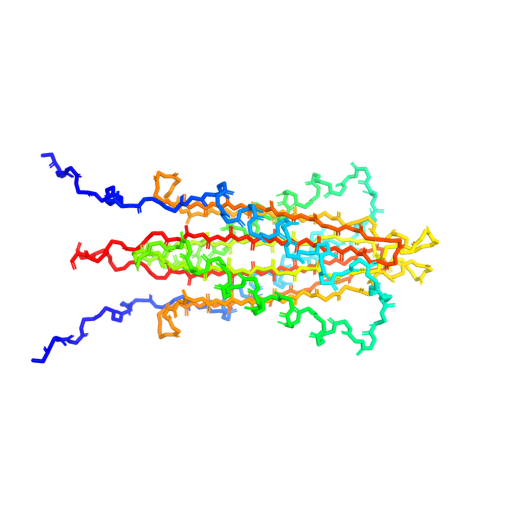 near (−120°, +130°). A Ramachandran plot is simply a scatter of (φ, ψ) for every residue.

— Global shape and packing —

The geometric summary reports three shape descriptors. Rg (radius of gyration) measures how spread out the Cα atoms are about their centre of mass; compact globular proteins have small Rg, elongated or unfolded ones large. Cα contacts (<8 Å, |i−j|>4) count long-range residue pairs in spatial proximity — high for tightly packed folds, near zero for rods or random coil. The bounding-box extents give the protein's footprint along x, y, z in Å.

SASA measures how much of the protein is reachable by solvent. It is computed by rolling a water-sized probe over the atomic surface and summing the exposed area (Å²). Per-residue SASA distinguishes core (buried, low SASA) from surface (exposed, high SASA) residues; total SASA is a whole-molecule size measure.

Plot images: a contact map (which residues are close in 3D, as an N×N binary image), a Ramachandran scatter (backbone torsion angles, revealing secondary-structure composition at a glance), and — for AlphaFold structures — a PAE heatmap (pairwise prediction confidence).

— Structural neighborhood —

A 3Di character summarizes, for each residue, the relative orientation of the Cα frame of its nearest spatial neighbor. Because it 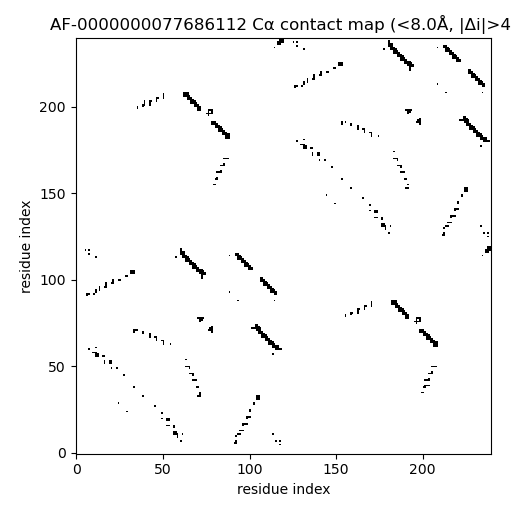encodes fold topology rather than chemistry, 3Di alignments detect remote structural similarity that sequence alignment misses.

The Foldseek neighbor list gives the closest experimentally determined structures in the PDB, ranked by structural alignment. TM-score near 1 means near-identical fold; near 0.3 means only rough topology match. This is how one finds what a novel AlphaFold prediction most resembles in the solved-structure universe.

— Confidence and disorder —

For AlphaFold models, the B-factor field carries pLDDT — the model's own estimate of local accuracy on a 0–100 scale. Regions with pLDDT<50 should be treated as essentially unmodeled; they often correspond to intrinsically disordered segments.

Crystallographic B-factors measure how much each atom's electron density is smeared out, in Å². They rise in mobile loops and surface residues and fall in the buried interior. In AlphaFold models this column is repurposed to hold pLDDT instead.

Predicted Aligned Error (PAE) is an AlphaFold confidence matrix: entry (i, j) is the expected error in the position of residue j, in ångströms, when the prediction is superimposed on the true structure at residue i. Low PAE within a block of residues means that block is internally rigid and well-predicted; high PAE between two blocks means their relative placement is uncertain even if each block individually is confident.